Protein AF-A0AAD1RU04-F1 (afdb_monomer)

Mean predicted aligned error: 19.56 Å

Solvent-accessible surface area (backbone atoms only — not comparable to full-atom values): 12759 Å² total; per-residue (Å²): 137,83,84,84,80,83,82,91,80,88,77,84,82,71,86,78,74,76,82,79,71,70,78,80,79,76,82,74,79,75,84,78,78,76,90,78,8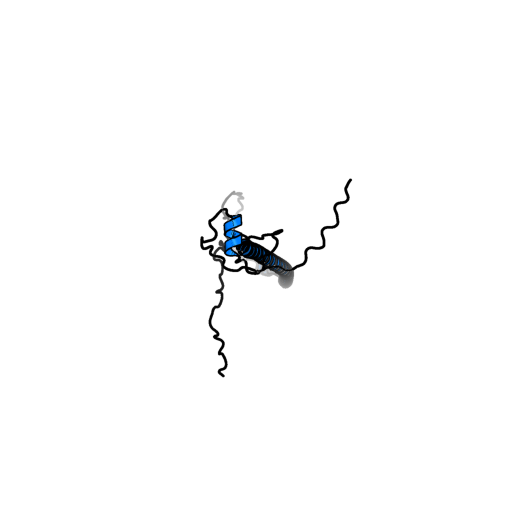8,86,84,88,79,90,74,94,67,86,82,75,85,67,90,64,76,76,60,62,66,60,57,62,70,68,49,82,49,75,64,55,54,52,52,50,51,51,50,53,50,50,52,52,51,51,54,53,48,53,49,51,52,51,51,52,52,49,50,52,52,50,53,54,50,52,52,53,50,52,54,50,52,48,52,52,52,51,52,53,52,52,51,51,51,53,52,52,50,52,51,49,52,52,51,53,48,60,68,47,72,78,62,84,85,86,78,94,71,86,83,60,91,86,67,56,69,53,41,54,52,20,57,76,71,75,43,63,62,84,55,88,67,95,70,92,76,88,84,83,82,80,74,75,70,76,77,79,71,77,79,78,84,127

Foldseek 3Di:
DDDDDDDPDDDDPPDPPPPPPDPPPPPPPPPPDDDDDDDDDDDDDDPPPDPDDPPVVVVVVPDDDPVNVVVVVVVVVVVVVVVVVVVVVVVVVVVVVVVVVVVVVVVVVVVVVVVVVVVVVVVVVVVVVVVVCVVCVPDDDDPDDDDDPPDDPQQVVCVVVVHDSPDDDDDPDDDDDPPPDDPPDPPDDD

Organism: Pelobates cultripes (NCBI:txid61616)

Structure (mmCIF, N/CA/C/O backbone):
data_AF-A0AAD1RU04-F1
#
_entry.id   AF-A0AAD1RU04-F1
#
loop_
_atom_site.group_PDB
_atom_site.id
_atom_site.type_symbol
_atom_site.label_atom_id
_atom_site.label_alt_id
_atom_site.label_comp_id
_atom_site.label_asym_id
_atom_site.label_entity_id
_atom_site.label_seq_id
_atom_site.pdbx_PDB_ins_code
_atom_site.Cartn_x
_atom_site.Cartn_y
_atom_site.Cartn_z
_atom_site.occupancy
_atom_site.B_iso_or_equiv
_atom_site.auth_seq_id
_atom_site.auth_comp_id
_atom_site.auth_asym_id
_atom_site.auth_atom_id
_atom_site.pdbx_PDB_model_num
ATOM 1 N N . MET A 1 1 ? 12.859 -27.456 35.656 1.00 51.47 1 MET A N 1
ATOM 2 C CA . MET A 1 1 ? 12.211 -26.385 34.869 1.00 51.47 1 MET A CA 1
ATOM 3 C C . MET A 1 1 ? 12.720 -26.505 33.444 1.00 51.47 1 MET A C 1
ATOM 5 O O . MET A 1 1 ? 13.928 -26.508 33.254 1.00 51.47 1 MET A O 1
ATOM 9 N N . LYS A 1 2 ? 11.825 -26.785 32.493 1.00 46.81 2 LYS A N 1
ATOM 10 C CA . LYS A 1 2 ? 12.157 -27.107 31.095 1.00 46.81 2 LYS A CA 1
ATOM 11 C C . LYS A 1 2 ? 12.303 -25.814 30.274 1.00 46.81 2 LYS A C 1
ATOM 13 O O . LYS A 1 2 ? 11.512 -24.905 30.516 1.00 46.81 2 LYS A O 1
ATOM 18 N N . PRO A 1 3 ? 13.235 -25.724 29.310 1.00 58.16 3 PRO A N 1
ATOM 19 C CA . PRO A 1 3 ? 13.218 -24.657 28.318 1.00 58.16 3 PRO A CA 1
ATOM 20 C C . PRO A 1 3 ? 12.145 -24.945 27.256 1.00 58.16 3 PRO A C 1
ATOM 22 O O . PRO A 1 3 ? 12.038 -26.068 26.757 1.00 58.16 3 PRO A O 1
ATOM 25 N N . ASN A 1 4 ? 11.339 -23.930 26.943 1.00 60.00 4 ASN A N 1
ATOM 26 C CA . ASN A 1 4 ? 10.384 -23.952 25.840 1.00 60.00 4 ASN A CA 1
ATOM 27 C C . ASN A 1 4 ? 11.145 -23.934 24.511 1.00 60.00 4 ASN A C 1
ATOM 29 O O . ASN A 1 4 ? 11.903 -23.006 24.237 1.00 60.00 4 ASN A O 1
ATOM 33 N N . TYR A 1 5 ? 10.921 -24.964 23.700 1.00 53.78 5 TYR A N 1
ATOM 34 C CA . TYR A 1 5 ? 11.262 -24.974 22.284 1.00 53.78 5 TYR A CA 1
ATOM 35 C C . TYR A 1 5 ? 10.262 -24.084 21.536 1.00 53.78 5 TYR A C 1
ATOM 37 O O . TYR A 1 5 ? 9.054 -24.253 21.692 1.00 53.78 5 TYR A O 1
ATOM 45 N N . LEU A 1 6 ? 10.771 -23.131 20.754 1.00 57.56 6 LEU A N 1
ATOM 46 C CA . LEU A 1 6 ? 9.998 -22.407 19.748 1.00 57.56 6 LEU A CA 1
ATOM 47 C C . LEU A 1 6 ? 9.913 -23.2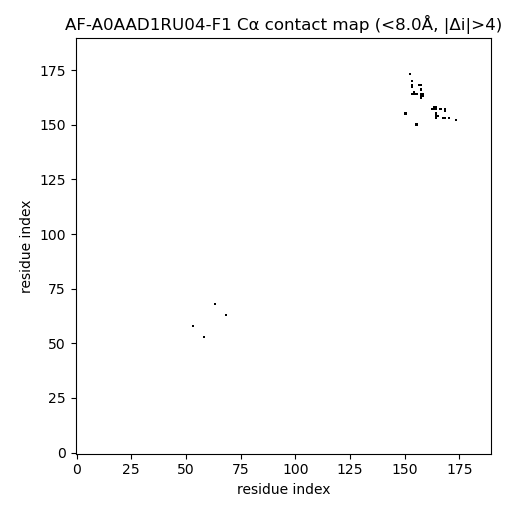78 18.489 1.00 57.56 6 LEU A C 1
ATOM 49 O O . LEU A 1 6 ? 10.930 -23.757 17.991 1.00 57.56 6 LEU A O 1
ATOM 53 N N . ASP A 1 7 ? 8.686 -23.488 18.032 1.00 54.56 7 ASP A N 1
ATOM 54 C CA . ASP A 1 7 ? 8.297 -24.197 16.814 1.00 5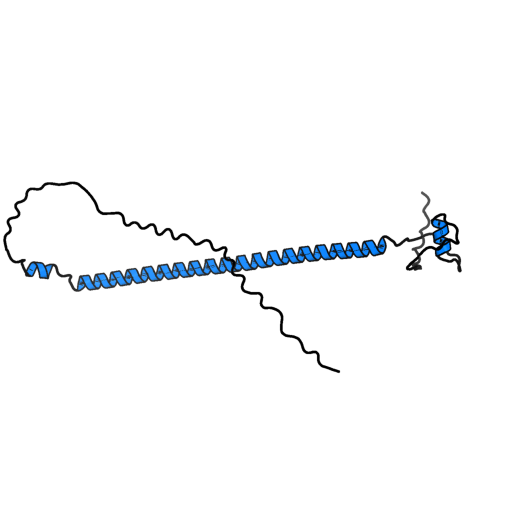4.56 7 ASP A CA 1
ATOM 55 C C . ASP A 1 7 ? 8.526 -23.284 15.588 1.00 54.56 7 ASP A C 1
ATOM 57 O O . ASP A 1 7 ? 7.954 -22.191 15.555 1.00 54.56 7 ASP A O 1
ATOM 61 N N . PRO A 1 8 ? 9.372 -23.647 14.601 1.00 59.69 8 PRO A N 1
ATOM 62 C CA . PRO A 1 8 ? 9.593 -22.855 13.402 1.00 59.69 8 PRO A CA 1
ATOM 63 C C . PRO A 1 8 ? 8.883 -23.512 12.217 1.00 59.69 8 PRO A C 1
ATOM 65 O O . PRO A 1 8 ? 9.515 -24.021 11.295 1.00 59.69 8 PRO A O 1
ATOM 68 N N . THR A 1 9 ? 7.558 -23.507 12.230 1.00 55.19 9 THR A N 1
ATOM 69 C CA . THR A 1 9 ? 6.783 -23.860 11.043 1.00 55.19 9 THR A CA 1
ATOM 70 C C . THR A 1 9 ? 5.474 -23.102 11.075 1.00 55.19 9 THR A C 1
ATOM 72 O O . THR A 1 9 ? 4.729 -23.273 12.027 1.00 55.19 9 THR A O 1
ATOM 75 N N . ILE A 1 10 ? 5.252 -22.267 10.050 1.00 50.56 10 ILE A N 1
ATOM 76 C CA . ILE A 1 10 ? 4.024 -21.576 9.594 1.00 50.56 10 ILE A CA 1
ATOM 77 C C . ILE A 1 10 ? 4.459 -20.153 9.194 1.00 50.56 10 ILE A C 1
ATOM 79 O O . ILE A 1 10 ? 4.886 -19.394 10.051 1.00 50.56 10 ILE A O 1
ATOM 83 N N . LEU A 1 11 ? 4.398 -19.657 7.963 1.00 48.06 11 LEU A N 1
ATOM 84 C CA . LEU A 1 11 ? 4.014 -20.129 6.634 1.00 48.06 11 LEU A CA 1
ATOM 85 C C . LEU A 1 11 ? 4.611 -19.058 5.690 1.00 48.06 11 LEU A C 1
ATOM 87 O O . LEU A 1 11 ? 4.380 -17.870 5.923 1.00 48.06 11 LEU A O 1
ATOM 91 N N . ASP A 1 12 ? 5.362 -19.447 4.657 1.00 52.94 12 ASP A N 1
ATOM 92 C CA . ASP A 1 12 ? 5.699 -18.549 3.540 1.00 52.94 12 ASP A CA 1
ATOM 93 C C . ASP A 1 12 ? 4.401 -18.006 2.919 1.00 52.94 12 ASP A C 1
ATOM 95 O O . ASP A 1 12 ? 3.569 -18.811 2.475 1.00 52.94 12 ASP A O 1
ATOM 99 N N . PRO A 1 13 ? 4.206 -16.681 2.794 1.00 59.62 13 PRO A N 1
ATOM 100 C CA . PRO A 1 13 ? 3.245 -16.161 1.846 1.00 59.62 13 PRO A CA 1
ATOM 101 C C . PRO A 1 13 ? 3.866 -16.329 0.462 1.00 59.62 13 PRO A C 1
ATOM 103 O O . PRO A 1 13 ? 4.712 -15.553 0.021 1.00 59.62 13 PRO A O 1
ATOM 106 N N . GLN A 1 14 ? 3.438 -17.403 -0.192 1.00 47.59 14 GLN A N 1
ATOM 107 C CA . GLN A 1 14 ? 3.509 -17.602 -1.628 1.00 47.59 14 GLN A CA 1
ATOM 108 C C . GLN A 1 14 ? 3.376 -16.267 -2.372 1.00 47.59 14 GLN A C 1
ATOM 110 O O . GLN A 1 14 ? 2.398 -15.538 -2.202 1.00 47.59 14 GLN A O 1
ATOM 115 N N . LEU A 1 15 ? 4.372 -16.006 -3.218 1.00 49.94 15 LEU A N 1
ATOM 116 C CA . LEU A 1 15 ? 4.315 -15.143 -4.390 1.00 49.94 15 LEU A CA 1
ATOM 117 C C . LEU A 1 15 ? 2.977 -15.329 -5.119 1.00 49.94 15 LEU A C 1
ATOM 119 O O . LEU A 1 15 ? 2.835 -16.203 -5.973 1.00 49.94 15 LEU A O 1
ATOM 123 N N . TYR A 1 16 ? 1.991 -14.499 -4.790 1.00 54.44 16 TYR A N 1
ATOM 124 C CA . TYR A 1 16 ? 0.808 -14.336 -5.617 1.00 54.44 16 TYR A CA 1
ATOM 125 C C . TYR A 1 16 ? 1.186 -13.391 -6.757 1.00 54.44 16 TYR A C 1
ATOM 127 O O . TYR A 1 16 ? 1.112 -12.170 -6.635 1.00 54.44 16 TYR A O 1
ATOM 135 N N . VAL A 1 17 ? 1.680 -13.974 -7.848 1.00 53.78 17 VAL A N 1
ATOM 136 C CA . VAL A 1 17 ? 1.793 -13.284 -9.132 1.00 53.78 17 VAL A CA 1
ATOM 137 C C . VAL A 1 17 ? 0.387 -13.250 -9.716 1.00 53.78 17 VAL A C 1
ATOM 139 O O . VAL A 1 17 ? -0.167 -14.288 -10.071 1.00 53.78 17 VAL A O 1
ATOM 142 N N . ASP A 1 18 ? -0.205 -12.062 -9.751 1.00 54.28 18 ASP A N 1
ATOM 143 C CA . ASP A 1 18 ? -1.497 -11.820 -10.383 1.00 54.28 18 ASP A CA 1
ATOM 144 C C . ASP A 1 18 ? -1.431 -12.196 -11.882 1.00 54.28 18 ASP A C 1
ATOM 146 O O . ASP A 1 18 ? -0.597 -11.647 -12.609 1.00 54.28 18 ASP A O 1
ATOM 150 N N . PRO A 1 19 ? -2.268 -13.128 -12.382 1.00 54.03 19 PRO A N 1
ATOM 151 C CA . PRO A 1 19 ? -2.294 -13.496 -13.794 1.00 54.03 19 PRO A CA 1
ATOM 152 C C . PRO A 1 19 ? -3.088 -12.502 -14.663 1.00 54.03 19 PRO A C 1
ATOM 154 O O . PRO A 1 19 ? -3.372 -12.801 -15.820 1.00 54.03 19 PRO A O 1
ATOM 157 N N . SER A 1 20 ? -3.439 -11.314 -14.156 1.00 48.41 20 SER A N 1
ATOM 158 C CA . SER A 1 20 ? -4.178 -10.289 -14.909 1.00 48.41 20 SER A CA 1
ATOM 159 C C . SER A 1 20 ? -3.339 -9.479 -15.915 1.00 48.41 20 SER A C 1
ATOM 161 O O . SER A 1 20 ? -3.838 -8.514 -16.501 1.00 48.41 20 SER A O 1
ATOM 163 N N . HIS A 1 21 ? -2.098 -9.890 -16.206 1.00 45.12 21 HIS A N 1
ATOM 164 C CA . HIS A 1 21 ? -1.361 -9.379 -17.363 1.00 45.12 21 HIS A CA 1
ATOM 165 C C . HIS A 1 21 ? -2.048 -9.816 -18.664 1.00 45.12 21 HIS A C 1
ATOM 167 O O . HIS A 1 21 ? -1.761 -10.865 -19.240 1.00 45.12 21 HIS A O 1
ATOM 173 N N . SER A 1 22 ? -2.949 -8.955 -19.140 1.00 52.69 22 SER A N 1
ATOM 174 C CA . SER A 1 22 ? -3.331 -8.866 -20.545 1.00 52.69 22 SER A CA 1
ATOM 175 C C . SER A 1 22 ? -2.059 -8.912 -21.396 1.00 52.69 22 SER A C 1
ATOM 177 O O . SER A 1 22 ? -1.125 -8.152 -21.106 1.00 52.69 22 SER A O 1
ATOM 179 N N . PRO A 1 23 ? -1.986 -9.756 -22.439 1.00 51.69 23 PRO A N 1
ATOM 180 C CA . PRO A 1 23 ? -0.903 -9.644 -23.394 1.00 51.69 23 PRO A CA 1
ATOM 181 C C . PRO A 1 23 ? -0.983 -8.236 -23.984 1.00 51.69 23 PRO A C 1
ATOM 183 O O . PRO A 1 23 ? -2.030 -7.807 -24.467 1.00 51.69 23 PRO A O 1
ATOM 186 N N . VAL A 1 24 ? 0.109 -7.486 -23.869 1.00 50.69 24 VAL A N 1
ATOM 187 C CA . VAL A 1 24 ? 0.316 -6.294 -24.683 1.00 50.69 24 VAL A CA 1
ATOM 188 C C . VAL A 1 24 ? 0.362 -6.811 -26.117 1.00 50.69 24 VAL A C 1
ATOM 190 O O . VAL A 1 24 ? 1.327 -7.476 -26.496 1.00 50.69 24 VAL A O 1
ATOM 193 N N . GLU A 1 25 ? -0.713 -6.589 -26.875 1.00 43.59 25 GLU A N 1
ATOM 194 C CA . GLU A 1 25 ? -0.702 -6.726 -28.328 1.00 43.59 25 GLU A CA 1
ATOM 195 C C . GLU A 1 25 ? 0.413 -5.818 -28.848 1.00 43.59 25 GLU A C 1
ATOM 197 O O . GLU A 1 25 ? 0.317 -4.591 -28.856 1.00 43.59 25 GLU A O 1
ATOM 202 N N . LEU A 1 26 ? 1.533 -6.440 -29.205 1.00 47.41 26 LEU A N 1
ATOM 203 C CA . LEU A 1 26 ? 2.516 -5.826 -30.070 1.00 47.41 26 LEU A CA 1
ATOM 204 C C . LEU A 1 26 ? 1.847 -5.710 -31.439 1.00 47.41 26 LEU A C 1
ATOM 206 O O . LEU A 1 26 ? 1.870 -6.666 -32.214 1.00 47.41 26 LEU A O 1
ATOM 210 N N . ASP A 1 27 ? 1.261 -4.546 -31.719 1.00 41.91 27 ASP A N 1
ATOM 211 C CA . ASP A 1 27 ? 0.959 -4.101 -33.079 1.00 41.91 27 ASP A CA 1
ATOM 212 C C . ASP A 1 27 ? 2.293 -3.957 -33.832 1.00 41.91 27 ASP A C 1
ATOM 214 O O . ASP A 1 27 ? 2.877 -2.881 -33.978 1.00 41.91 27 ASP A O 1
ATOM 218 N N . LEU A 1 28 ? 2.828 -5.095 -34.282 1.00 49.59 28 LEU A N 1
ATOM 219 C CA . LEU A 1 28 ? 3.750 -5.139 -35.403 1.00 49.59 28 LEU A CA 1
ATOM 220 C C . LEU A 1 28 ? 2.914 -4.889 -36.656 1.00 49.59 28 LEU A C 1
ATOM 222 O O . LEU A 1 28 ? 2.554 -5.814 -37.388 1.00 49.59 28 LEU A O 1
ATOM 226 N N . ASP A 1 29 ? 2.645 -3.611 -36.916 1.00 41.44 29 ASP A N 1
ATOM 227 C CA . ASP A 1 29 ? 2.236 -3.147 -38.232 1.00 41.44 29 ASP A CA 1
ATOM 228 C C . ASP A 1 29 ? 3.398 -3.356 -39.208 1.00 41.44 29 ASP A C 1
ATOM 230 O O . ASP A 1 29 ? 4.253 -2.510 -39.484 1.00 41.44 29 ASP A O 1
ATOM 234 N N . ASN A 1 30 ? 3.397 -4.580 -39.716 1.00 48.38 30 ASN A N 1
ATOM 235 C CA . ASN A 1 30 ? 4.091 -5.100 -40.865 1.00 48.38 30 ASN A CA 1
ATOM 236 C C . ASN A 1 30 ? 3.752 -4.256 -42.104 1.00 48.38 30 ASN A C 1
ATOM 238 O O . ASN A 1 30 ? 2.891 -4.607 -42.910 1.00 48.38 30 ASN A O 1
ATOM 242 N N . ARG A 1 31 ? 4.460 -3.141 -42.296 1.00 44.53 31 ARG A N 1
ATOM 243 C CA . ARG A 1 31 ? 4.485 -2.417 -43.574 1.00 44.53 31 ARG A CA 1
ATOM 244 C C . ARG A 1 31 ? 5.448 -3.086 -44.556 1.00 44.53 31 ARG A C 1
ATOM 246 O O . ARG A 1 31 ? 6.436 -2.500 -44.981 1.00 44.53 31 ARG A O 1
ATOM 253 N N . SER A 1 32 ? 5.117 -4.316 -44.946 1.00 49.69 32 SER A N 1
ATOM 254 C CA . SER A 1 32 ? 5.511 -4.885 -46.237 1.00 49.69 32 SER A CA 1
ATOM 255 C C . SER A 1 32 ? 4.328 -4.767 -47.188 1.00 49.69 32 SER A C 1
ATOM 257 O O . SER A 1 32 ? 3.462 -5.634 -47.235 1.00 49.69 32 SER A O 1
ATOM 259 N N . SER A 1 33 ? 4.286 -3.684 -47.960 1.00 44.72 33 SER A N 1
ATOM 260 C CA . SER A 1 33 ? 3.338 -3.516 -49.062 1.00 44.72 33 SER A CA 1
ATOM 261 C C . SER A 1 33 ? 4.090 -3.523 -50.389 1.00 44.72 33 SER A C 1
ATOM 263 O O . SER A 1 33 ? 4.655 -2.521 -50.818 1.00 44.72 33 SER A O 1
ATOM 265 N N . THR A 1 34 ? 4.119 -4.719 -50.979 1.00 45.22 34 THR A N 1
ATOM 266 C CA . THR A 1 34 ? 3.869 -5.005 -52.400 1.00 45.22 34 THR A CA 1
ATOM 267 C C . THR A 1 34 ? 4.204 -3.908 -53.412 1.00 45.22 34 THR A C 1
ATOM 269 O O . THR A 1 34 ? 3.406 -3.021 -53.707 1.00 45.22 34 THR A O 1
ATOM 272 N N . LEU A 1 35 ? 5.345 -4.119 -54.069 1.00 48.84 35 LEU A N 1
ATOM 273 C CA . LEU A 1 35 ? 5.442 -4.179 -55.530 1.00 48.84 35 LEU A CA 1
ATOM 274 C C . LEU A 1 35 ? 4.110 -4.596 -56.191 1.00 48.84 35 LEU A C 1
ATOM 276 O O . LEU A 1 35 ? 3.691 -5.733 -55.992 1.00 48.84 35 LEU A O 1
ATOM 280 N N . LEU A 1 36 ? 3.497 -3.722 -57.002 1.00 44.84 36 LEU A N 1
ATOM 281 C CA . LEU A 1 36 ? 3.071 -4.011 -58.386 1.00 44.84 36 LEU A CA 1
ATOM 282 C C . LEU A 1 36 ? 2.371 -2.805 -59.054 1.00 44.84 36 LEU A C 1
ATOM 284 O O . LEU A 1 36 ? 1.332 -2.354 -58.587 1.00 44.84 36 LEU A O 1
ATOM 288 N N . GLY A 1 37 ? 2.882 -2.420 -60.232 1.00 37.25 37 GLY A N 1
ATOM 289 C CA . GLY A 1 37 ? 2.126 -1.822 -61.346 1.00 37.25 37 GLY A CA 1
ATOM 290 C C . GLY A 1 37 ? 1.824 -0.318 -61.256 1.00 37.25 37 GLY A C 1
ATOM 291 O O . GLY A 1 37 ? 1.458 0.194 -60.216 1.00 37.25 37 GLY A O 1
ATOM 292 N N . SER A 1 38 ? 1.880 0.492 -62.309 1.00 42.16 38 SER A N 1
ATOM 293 C CA . SER A 1 38 ? 2.137 0.300 -63.736 1.00 42.16 38 SER A CA 1
ATOM 294 C C . SER A 1 38 ? 2.269 1.703 -64.338 1.00 42.16 38 SER A C 1
ATOM 296 O O . SER A 1 38 ? 1.480 2.563 -63.970 1.00 42.16 38 SER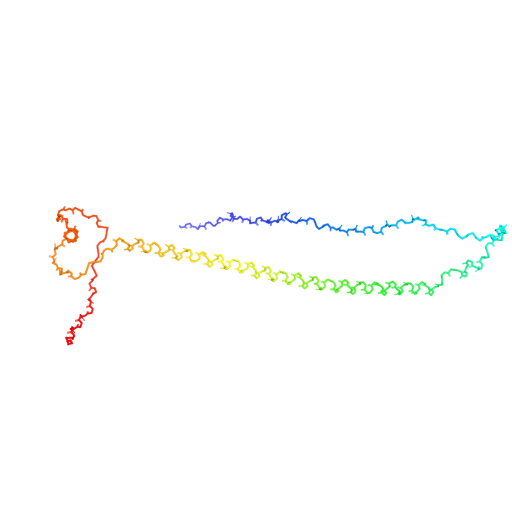 A O 1
ATOM 298 N N . SER A 1 39 ? 3.145 1.912 -65.321 1.00 43.06 39 SER A N 1
ATOM 299 C CA . SER A 1 39 ? 2.755 2.575 -66.580 1.00 43.06 39 SER A CA 1
ATOM 300 C C . SER A 1 39 ? 3.951 2.711 -67.511 1.00 43.06 39 SER A C 1
ATOM 302 O O . SER A 1 39 ? 4.985 3.280 -67.169 1.00 43.06 39 SER A O 1
ATOM 304 N N . ALA A 1 40 ? 3.761 2.161 -68.702 1.00 49.56 40 ALA A N 1
ATOM 305 C CA . ALA A 1 40 ? 4.690 2.148 -69.805 1.00 49.56 40 ALA A CA 1
ATOM 306 C C . ALA A 1 40 ? 5.023 3.560 -70.306 1.00 49.56 40 ALA A C 1
ATOM 308 O O . ALA A 1 40 ? 4.133 4.291 -70.732 1.00 49.56 40 ALA A O 1
ATOM 309 N N . SER A 1 41 ? 6.317 3.857 -70.396 1.00 47.28 41 SER A N 1
ATOM 310 C CA . SER A 1 41 ? 6.842 4.792 -71.388 1.00 47.28 41 SER A CA 1
ATOM 311 C C . SER A 1 41 ? 7.625 3.985 -72.409 1.00 47.28 41 SER A C 1
ATOM 313 O O . SER A 1 41 ? 8.750 3.549 -72.180 1.00 47.28 41 SER A O 1
ATOM 315 N N . ARG A 1 42 ? 6.965 3.740 -73.541 1.00 53.59 42 ARG A N 1
ATOM 316 C CA . ARG A 1 42 ? 7.580 3.245 -74.768 1.00 53.59 42 ARG A CA 1
ATOM 317 C C . ARG A 1 42 ? 8.588 4.292 -75.244 1.00 53.59 42 ARG A C 1
ATOM 319 O O . ARG A 1 42 ? 8.183 5.333 -75.748 1.00 53.59 42 ARG A O 1
ATOM 326 N N . SER A 1 43 ? 9.875 3.997 -75.113 1.00 44.56 43 SER A N 1
ATOM 327 C CA . SER A 1 43 ? 10.916 4.632 -75.915 1.00 44.56 43 SER A CA 1
AT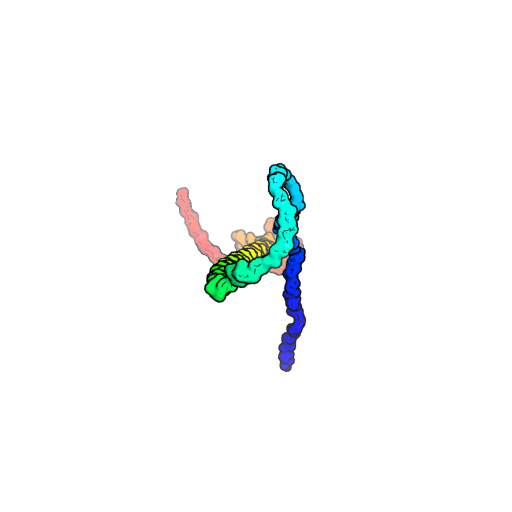OM 328 C C . SER A 1 43 ? 11.573 3.544 -76.749 1.00 44.56 43 SER A C 1
ATOM 330 O O . SER A 1 43 ? 12.227 2.642 -76.232 1.00 44.56 43 SER A O 1
ATOM 332 N N . SER A 1 44 ? 11.281 3.598 -78.043 1.00 51.00 44 SER A N 1
ATOM 333 C CA . SER A 1 44 ? 11.889 2.783 -79.079 1.00 51.00 44 SER A CA 1
ATOM 334 C C . SER A 1 44 ? 13.321 3.280 -79.264 1.00 5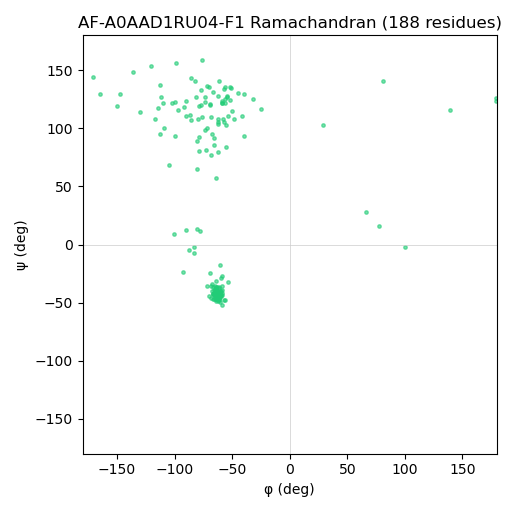1.00 44 SER A C 1
ATOM 336 O O . SER A 1 44 ? 13.536 4.315 -79.888 1.00 51.00 44 SER A O 1
ATOM 338 N N . GLY A 1 45 ? 14.282 2.575 -78.677 1.00 45.56 45 GLY A N 1
ATOM 339 C CA . GLY A 1 45 ? 15.706 2.789 -78.897 1.00 45.56 45 GLY A CA 1
ATOM 340 C C . GLY A 1 45 ? 16.345 1.448 -79.212 1.00 45.56 45 GLY A C 1
ATOM 341 O O . GLY A 1 45 ? 16.321 0.551 -78.373 1.00 45.56 45 GLY A O 1
ATOM 342 N N . ASP A 1 46 ? 16.840 1.315 -80.439 1.00 48.25 46 ASP A N 1
ATOM 343 C CA . ASP A 1 46 ? 17.565 0.162 -80.965 1.00 48.25 46 ASP A CA 1
ATOM 344 C C . ASP A 1 46 ? 18.558 -0.415 -79.948 1.00 48.25 46 ASP A C 1
ATOM 346 O O . ASP A 1 46 ? 19.607 0.170 -79.675 1.00 48.25 46 ASP A O 1
ATOM 350 N N . VAL A 1 47 ? 18.269 -1.612 -79.431 1.00 50.34 47 VAL A N 1
ATOM 351 C CA . VAL A 1 47 ? 19.288 -2.442 -78.782 1.00 50.34 47 VAL A CA 1
ATOM 352 C C . VAL A 1 47 ? 20.080 -3.111 -79.898 1.00 50.34 47 VAL A C 1
ATOM 354 O O . VAL A 1 47 ? 19.852 -4.265 -80.262 1.00 50.34 47 VAL A O 1
ATOM 357 N N . GLN A 1 48 ? 21.026 -2.362 -80.464 1.00 48.50 48 GLN A N 1
ATOM 358 C CA . GLN A 1 48 ? 22.183 -2.973 -81.098 1.00 48.50 48 GLN A CA 1
ATOM 359 C C . GLN A 1 48 ? 22.935 -3.734 -80.009 1.00 48.50 48 GLN A C 1
ATOM 361 O O . GLN A 1 48 ? 23.615 -3.159 -79.164 1.00 48.50 48 GLN A O 1
ATOM 366 N N . SER A 1 49 ? 22.780 -5.055 -80.026 1.00 51.78 49 SER A N 1
ATOM 367 C CA . SER A 1 49 ? 23.628 -5.980 -79.290 1.00 51.78 49 SER A CA 1
ATOM 368 C C . SER A 1 49 ? 25.019 -5.950 -79.933 1.00 51.78 49 SER A C 1
ATOM 370 O O . SER A 1 49 ? 25.380 -6.798 -80.747 1.00 51.78 49 SER A O 1
ATOM 372 N N . THR A 1 50 ? 25.789 -4.902 -79.640 1.00 48.75 50 THR A N 1
ATOM 373 C CA . THR A 1 50 ? 27.222 -4.892 -79.900 1.00 48.75 50 THR A CA 1
ATOM 374 C C . THR A 1 50 ? 27.871 -5.673 -78.771 1.00 48.75 50 THR A C 1
ATOM 376 O O . THR A 1 50 ? 27.934 -5.204 -77.637 1.00 48.75 50 THR A O 1
ATOM 379 N N . ASN A 1 51 ? 28.350 -6.875 -79.088 1.00 52.06 51 ASN A N 1
ATOM 380 C CA . ASN A 1 51 ? 29.251 -7.676 -78.259 1.00 52.06 51 ASN A CA 1
ATOM 381 C C . ASN A 1 51 ? 30.610 -6.965 -78.076 1.00 52.06 51 ASN A C 1
ATOM 383 O O . ASN A 1 51 ? 31.658 -7.494 -78.440 1.00 52.06 51 ASN A O 1
ATOM 387 N N . THR A 1 52 ? 30.613 -5.745 -77.544 1.00 59.31 52 THR A N 1
ATOM 388 C CA . THR A 1 52 ? 31.815 -5.106 -77.022 1.00 59.31 52 THR A CA 1
ATOM 389 C C . THR A 1 52 ? 31.948 -5.574 -75.587 1.00 59.31 52 THR A C 1
ATOM 391 O O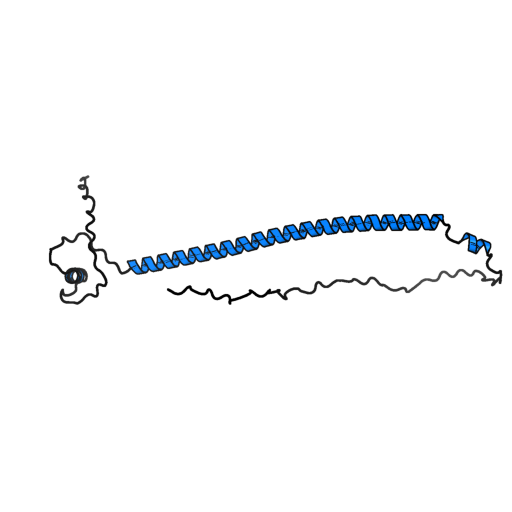 . THR A 1 52 ? 31.144 -5.198 -74.733 1.00 59.31 52 THR A O 1
ATOM 394 N N . LEU A 1 53 ? 32.926 -6.451 -75.349 1.00 62.69 53 LEU A N 1
ATOM 395 C CA . LEU A 1 53 ? 33.384 -6.809 -74.008 1.00 62.69 53 LEU A CA 1
ATOM 396 C C . LEU A 1 53 ? 33.404 -5.541 -73.138 1.00 62.69 53 LEU A C 1
ATOM 398 O O . LEU A 1 53 ? 33.931 -4.527 -73.606 1.00 62.69 53 LEU A O 1
ATOM 402 N N . PRO A 1 54 ? 32.803 -5.565 -71.934 1.00 66.31 54 PRO A N 1
ATOM 403 C CA . PRO A 1 54 ? 32.752 -4.386 -71.086 1.00 66.31 54 PRO A CA 1
ATOM 404 C C . PRO A 1 54 ? 34.175 -3.872 -70.884 1.00 66.31 54 PRO A C 1
ATOM 406 O O . PRO A 1 54 ? 35.072 -4.646 -70.542 1.00 66.31 54 PRO A O 1
ATOM 409 N N . ASP A 1 55 ? 34.377 -2.582 -71.158 1.00 76.19 55 ASP A N 1
ATOM 410 C CA . ASP A 1 55 ? 35.671 -1.936 -70.994 1.00 76.19 55 ASP A CA 1
ATOM 411 C C . ASP A 1 55 ? 36.097 -2.104 -69.537 1.00 76.19 55 ASP A C 1
ATOM 413 O O . ASP A 1 55 ? 35.501 -1.535 -68.620 1.00 76.19 55 ASP A O 1
ATOM 417 N N . TRP A 1 56 ? 37.087 -2.957 -69.311 1.00 78.19 56 TRP A N 1
ATOM 418 C CA . TRP A 1 56 ? 37.508 -3.362 -67.980 1.00 78.19 56 TRP A CA 1
ATOM 419 C C . TRP A 1 56 ? 37.964 -2.154 -67.153 1.00 78.19 56 TRP A C 1
ATOM 421 O O . TRP A 1 56 ? 37.739 -2.132 -65.946 1.00 78.19 56 TRP A O 1
ATOM 431 N N . TYR A 1 57 ? 38.489 -1.101 -67.790 1.00 76.75 57 TYR A N 1
ATOM 432 C CA . TYR A 1 57 ? 38.810 0.160 -67.123 1.00 76.75 57 TYR A CA 1
ATOM 433 C C . TYR A 1 57 ? 37.583 0.841 -66.511 1.00 76.75 57 TYR A C 1
ATOM 435 O O . TYR A 1 57 ? 37.680 1.380 -65.412 1.00 76.75 57 TYR A O 1
ATOM 443 N N . SER A 1 58 ? 36.421 0.780 -67.168 1.00 76.75 58 SER A N 1
ATOM 444 C CA . SER A 1 58 ? 35.169 1.327 -66.627 1.00 76.75 58 SER A CA 1
ATOM 445 C C . SER A 1 58 ? 34.666 0.536 -65.414 1.00 76.75 58 SER A C 1
ATOM 447 O O . SER A 1 58 ? 34.198 1.127 -64.441 1.00 76.75 58 SER A O 1
ATOM 449 N N . LEU A 1 59 ? 34.865 -0.788 -65.416 1.00 77.19 59 LEU A N 1
ATOM 450 C CA . LEU A 1 59 ? 34.590 -1.657 -64.269 1.00 77.19 59 LEU A CA 1
ATOM 451 C C . LEU A 1 59 ? 35.507 -1.319 -63.086 1.00 77.19 59 LEU A C 1
ATOM 453 O O . LEU A 1 59 ? 35.012 -1.136 -61.978 1.00 77.19 59 LEU A O 1
ATOM 457 N N . PHE A 1 60 ? 36.814 -1.148 -63.308 1.00 77.06 60 PHE A N 1
ATOM 458 C CA . PHE A 1 60 ? 37.744 -0.747 -62.242 1.00 77.06 60 PHE A CA 1
ATOM 459 C C . PHE A 1 60 ? 37.511 0.685 -61.746 1.00 77.06 60 PHE A C 1
ATOM 461 O O . PHE A 1 60 ? 37.667 0.942 -60.556 1.00 77.06 60 PHE A O 1
ATOM 468 N N . ALA A 1 61 ? 37.104 1.608 -62.620 1.00 78.12 61 ALA A N 1
ATOM 469 C CA . ALA A 1 61 ? 36.756 2.976 -62.237 1.00 78.12 61 ALA A CA 1
ATOM 470 C C . ALA A 1 61 ? 35.464 3.052 -61.404 1.00 78.12 61 ALA A C 1
ATOM 472 O O . ALA A 1 61 ? 35.295 3.996 -60.636 1.00 78.12 61 ALA A O 1
ATOM 473 N N . SER A 1 62 ? 34.572 2.064 -61.545 1.00 76.62 62 SER A N 1
ATOM 474 C CA . SER A 1 62 ? 33.342 1.937 -60.754 1.00 76.62 62 SER A CA 1
ATOM 475 C C . SER A 1 62 ? 33.539 1.268 -59.390 1.00 76.62 62 SER A C 1
ATOM 477 O O . SER A 1 62 ? 32.601 1.225 -58.594 1.00 76.62 62 SER A O 1
ATOM 479 N N . LEU A 1 63 ? 34.735 0.737 -59.107 1.00 82.06 63 LEU A N 1
ATOM 480 C CA . LEU A 1 63 ? 35.010 0.141 -57.807 1.00 82.06 63 LEU A CA 1
ATOM 481 C C . LEU A 1 63 ? 35.084 1.237 -56.737 1.00 82.06 63 LEU A C 1
ATOM 483 O O . LEU A 1 63 ? 35.742 2.260 -56.959 1.00 82.06 63 LEU A O 1
ATOM 487 N N . PRO A 1 64 ? 34.453 1.020 -55.570 1.00 82.69 64 PRO A N 1
ATOM 488 C CA . PRO A 1 64 ? 34.555 1.946 -54.458 1.00 82.69 64 PRO A CA 1
ATOM 489 C C . PRO A 1 64 ? 36.020 2.138 -54.081 1.00 82.69 64 PRO A C 1
ATOM 491 O O . PRO A 1 64 ? 36.808 1.188 -53.992 1.00 82.69 64 PRO A O 1
ATOM 494 N N . LYS A 1 65 ? 36.390 3.398 -53.888 1.00 88.81 65 LYS A N 1
ATOM 495 C CA . LYS A 1 65 ? 37.737 3.773 -53.487 1.00 88.81 65 LYS A CA 1
ATOM 496 C C . LYS A 1 65 ? 37.906 3.478 -52.004 1.00 88.81 65 LYS A C 1
ATOM 498 O O . LYS A 1 65 ? 36.947 3.428 -51.241 1.00 88.81 65 LYS A O 1
ATOM 503 N N . LEU A 1 66 ? 39.157 3.346 -51.569 1.00 87.31 66 LEU A N 1
ATOM 504 C CA . LEU A 1 66 ? 39.489 3.188 -50.149 1.00 87.31 66 LEU A CA 1
ATOM 505 C C . LEU A 1 66 ? 38.880 4.307 -49.277 1.00 87.31 66 LEU A C 1
ATOM 507 O O . LEU A 1 66 ? 38.508 4.071 -48.133 1.00 87.31 66 LEU A O 1
ATOM 511 N N . GLU A 1 67 ? 38.750 5.510 -49.835 1.00 89.12 67 GLU A N 1
ATOM 512 C CA . GLU A 1 67 ? 38.104 6.656 -49.193 1.00 89.12 67 GLU A CA 1
ATOM 513 C C . GLU A 1 67 ? 36.610 6.420 -48.920 1.00 89.12 67 GLU A C 1
ATOM 515 O O . GLU A 1 67 ? 36.143 6.734 -47.829 1.00 89.12 67 GLU A O 1
ATOM 520 N N . ASP A 1 68 ? 35.890 5.770 -49.839 1.00 88.50 68 ASP A N 1
ATOM 521 C CA . ASP A 1 68 ? 34.471 5.434 -49.664 1.00 88.50 68 ASP A CA 1
ATOM 522 C C . ASP A 1 68 ? 34.275 4.446 -48.502 1.00 88.50 68 ASP A C 1
ATOM 524 O O . ASP A 1 68 ? 33.328 4.569 -47.726 1.00 88.50 68 ASP A O 1
ATOM 528 N N . PHE A 1 69 ? 35.210 3.505 -48.321 1.00 91.31 69 PHE A N 1
ATOM 529 C CA . PHE A 1 69 ? 35.197 2.591 -47.174 1.00 91.31 69 PHE A CA 1
ATOM 530 C C . PHE A 1 69 ? 35.466 3.307 -45.850 1.00 91.31 69 PHE A C 1
ATOM 532 O O . PHE A 1 69 ? 34.820 2.993 -44.853 1.00 91.31 69 PHE A O 1
ATOM 539 N N . ASN A 1 70 ? 36.391 4.270 -45.824 1.00 92.50 70 ASN A N 1
ATOM 540 C CA . ASN A 1 70 ? 36.650 5.058 -44.617 1.00 92.50 70 ASN A CA 1
ATOM 541 C C . ASN A 1 70 ? 35.437 5.919 -44.247 1.00 92.50 70 ASN A C 1
ATOM 543 O O . ASN A 1 70 ? 35.047 5.938 -43.082 1.00 92.50 70 ASN A O 1
ATOM 547 N N . ASN A 1 71 ? 34.792 6.537 -45.239 1.00 93.75 71 ASN A N 1
ATOM 548 C CA . ASN A 1 71 ? 33.564 7.304 -45.038 1.00 93.75 71 ASN A CA 1
ATOM 549 C C . ASN A 1 71 ? 32.435 6.424 -44.486 1.00 93.75 71 ASN A C 1
ATOM 551 O O . ASN A 1 71 ? 31.787 6.806 -43.518 1.00 93.75 71 ASN A O 1
ATOM 555 N N . LEU A 1 72 ? 32.254 5.215 -45.031 1.00 94.25 72 LEU A N 1
ATOM 556 C CA . LEU A 1 72 ? 31.264 4.259 -44.529 1.00 94.25 72 LEU A CA 1
ATOM 557 C C . LEU A 1 72 ? 31.570 3.817 -43.093 1.00 94.25 72 LEU A C 1
ATOM 559 O O . LEU A 1 72 ? 30.668 3.707 -42.268 1.00 94.25 72 LEU A O 1
ATOM 563 N N . ILE A 1 73 ? 32.841 3.568 -42.768 1.00 95.31 73 ILE A N 1
ATOM 564 C CA . ILE A 1 73 ? 33.251 3.209 -41.406 1.00 95.31 73 ILE A CA 1
ATOM 565 C C . ILE A 1 73 ? 32.937 4.348 -40.432 1.00 95.31 73 ILE A C 1
ATOM 567 O O . ILE A 1 73 ? 32.461 4.088 -39.326 1.00 95.31 73 ILE A O 1
ATOM 571 N N . ASP A 1 74 ? 33.210 5.591 -40.815 1.00 96.19 74 ASP A N 1
ATOM 572 C CA . ASP A 1 74 ? 32.964 6.743 -39.954 1.00 96.19 74 ASP A CA 1
ATOM 573 C C . ASP A 1 74 ? 31.468 7.050 -3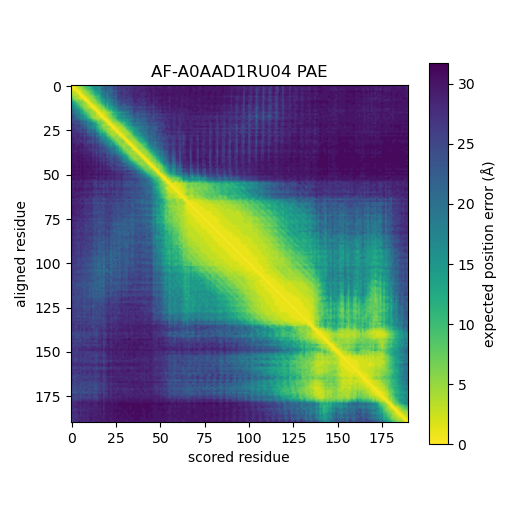9.816 1.00 96.19 74 ASP A C 1
ATOM 575 O O . ASP A 1 74 ? 31.021 7.338 -38.705 1.00 96.19 74 ASP A O 1
ATOM 579 N N . GLU A 1 75 ? 30.676 6.859 -40.873 1.00 96.19 75 GLU A N 1
ATOM 580 C CA . GLU A 1 75 ? 29.212 6.914 -40.813 1.00 96.19 75 GLU A CA 1
ATOM 581 C C . GLU A 1 75 ? 28.662 5.852 -39.852 1.00 96.19 75 GLU A C 1
ATOM 583 O O . GLU A 1 75 ? 27.930 6.183 -38.921 1.00 96.19 75 GLU A O 1
ATOM 588 N N . VAL A 1 76 ? 29.100 4.593 -39.978 1.00 96.44 76 VAL A N 1
ATOM 589 C CA . VAL A 1 76 ? 28.690 3.508 -39.069 1.00 96.44 76 VAL A CA 1
ATOM 590 C C . VAL A 1 76 ? 29.077 3.821 -37.625 1.00 96.44 76 VAL A C 1
ATOM 592 O O . VAL A 1 76 ? 28.272 3.620 -36.715 1.00 96.44 76 VAL A O 1
ATOM 595 N N . LYS A 1 77 ? 30.289 4.333 -37.379 1.00 97.06 77 LYS A N 1
ATOM 596 C CA . LYS A 1 77 ? 30.701 4.747 -36.028 1.00 97.06 77 LYS A CA 1
ATOM 597 C C . LYS A 1 77 ? 29.803 5.853 -35.489 1.00 97.06 77 LYS A C 1
ATOM 599 O O . LYS A 1 77 ? 29.429 5.791 -34.320 1.00 97.06 77 LYS A O 1
ATOM 604 N N . GLN A 1 78 ? 29.484 6.850 -36.308 1.00 96.94 78 GLN A N 1
ATOM 605 C CA . GLN A 1 78 ? 28.642 7.965 -35.902 1.00 96.94 78 GLN A CA 1
ATOM 606 C C . GLN A 1 78 ? 27.231 7.481 -35.566 1.00 96.94 78 GLN A C 1
ATOM 608 O O . GLN A 1 78 ? 26.735 7.790 -34.485 1.00 96.94 78 GLN A O 1
ATOM 613 N N . THR A 1 79 ? 26.628 6.650 -36.418 1.00 97.25 79 THR A N 1
ATOM 614 C CA . THR A 1 79 ? 25.326 6.034 -36.144 1.00 97.25 79 THR A CA 1
ATOM 615 C C . THR A 1 79 ? 25.361 5.234 -34.845 1.00 97.25 79 THR A C 1
ATOM 617 O O . THR A 1 79 ? 24.516 5.443 -33.983 1.00 97.25 79 THR A O 1
ATOM 620 N N . LEU A 1 80 ? 26.376 4.388 -34.633 1.00 96.62 80 LEU A N 1
ATOM 621 C CA . LEU A 1 80 ? 26.505 3.623 -33.388 1.00 96.62 80 LEU A CA 1
ATOM 622 C C . LEU A 1 80 ? 26.647 4.520 -32.153 1.00 96.62 80 LEU A C 1
ATOM 624 O O . LEU A 1 80 ? 26.123 4.187 -31.093 1.00 96.62 80 LEU A O 1
ATOM 628 N N . GLN A 1 81 ? 27.350 5.649 -32.259 1.00 97.75 81 GLN A N 1
ATOM 629 C CA . GLN A 1 81 ? 27.474 6.600 -31.154 1.00 97.75 81 GLN A CA 1
ATOM 630 C C . GLN A 1 81 ? 26.140 7.268 -30.823 1.00 97.75 81 GLN A C 1
ATOM 632 O O . GLN A 1 81 ? 25.808 7.381 -29.641 1.00 97.75 81 GLN A O 1
ATOM 637 N N . THR A 1 82 ? 25.379 7.674 -31.839 1.00 97.31 82 THR A N 1
ATOM 638 C CA . THR A 1 82 ? 24.047 8.261 -31.660 1.00 97.31 82 THR A CA 1
ATOM 639 C C . THR A 1 82 ? 23.082 7.249 -31.050 1.00 97.31 82 THR A C 1
ATOM 641 O O . THR A 1 82 ? 22.491 7.528 -30.014 1.00 97.31 82 THR A O 1
ATOM 644 N N . GLU A 1 83 ? 23.022 6.032 -31.589 1.00 96.69 83 GLU A N 1
ATOM 645 C CA . GLU A 1 83 ? 22.168 4.961 -31.060 1.00 96.69 83 GLU A CA 1
ATOM 646 C C . GLU A 1 83 ? 22.527 4.606 -29.607 1.00 96.69 83 GLU A C 1
ATOM 648 O O . GLU A 1 83 ? 21.658 4.442 -28.751 1.00 96.69 83 GLU A O 1
ATOM 653 N N . LEU A 1 84 ? 23.822 4.544 -29.268 1.00 97.38 84 LEU A N 1
ATOM 654 C CA . LEU A 1 84 ? 24.255 4.326 -27.883 1.00 97.38 84 LEU A CA 1
ATOM 655 C C . LEU A 1 84 ? 23.860 5.476 -26.954 1.00 97.38 84 LEU A C 1
ATOM 657 O O . LEU A 1 84 ? 23.566 5.241 -25.777 1.00 97.38 84 LEU A O 1
ATOM 661 N N . PHE A 1 85 ? 23.892 6.712 -27.445 1.00 97.69 85 PHE A N 1
ATOM 662 C CA . PHE A 1 85 ? 23.446 7.870 -26.683 1.00 97.69 85 PHE A CA 1
ATOM 663 C C . PHE A 1 85 ? 21.936 7.803 -26.420 1.00 97.69 85 PHE A C 1
ATOM 665 O O . PHE A 1 85 ? 21.518 7.912 -25.263 1.00 97.69 85 PHE A O 1
ATOM 672 N N . ASP A 1 86 ? 21.143 7.511 -27.446 1.00 97.50 86 ASP A N 1
ATOM 673 C CA . ASP A 1 86 ? 19.685 7.407 -27.356 1.00 97.50 86 ASP A CA 1
ATOM 674 C C . ASP A 1 86 ? 19.254 6.252 -26.441 1.00 97.50 86 ASP A C 1
ATOM 676 O O . ASP A 1 86 ? 18.350 6.400 -25.608 1.00 97.50 86 ASP A O 1
ATOM 680 N N . LEU A 1 87 ? 19.964 5.120 -26.493 1.00 97.12 87 LEU A N 1
ATOM 681 C CA . LEU A 1 87 ? 19.764 4.005 -25.566 1.00 97.12 87 LEU A CA 1
ATOM 682 C C . LEU A 1 87 ? 20.072 4.399 -24.120 1.00 97.12 87 LEU A C 1
ATOM 684 O O . LEU A 1 87 ? 19.307 4.066 -23.213 1.00 97.12 87 LEU A O 1
ATOM 688 N N . ARG A 1 88 ? 21.165 5.131 -23.872 1.00 97.75 88 ARG A N 1
ATOM 689 C CA . ARG A 1 88 ? 21.498 5.619 -22.521 1.00 97.75 88 ARG A CA 1
ATOM 690 C C . ARG A 1 88 ? 20.446 6.585 -21.995 1.00 97.75 88 ARG A C 1
ATOM 692 O O . ARG A 1 88 ? 20.089 6.512 -20.815 1.00 97.75 88 ARG A O 1
ATOM 699 N N . GLN A 1 89 ? 19.940 7.468 -22.848 1.00 97.94 89 GLN A N 1
ATOM 700 C CA . GLN A 1 89 ? 18.875 8.392 -22.487 1.00 97.94 89 GLN A CA 1
ATOM 701 C C . GLN A 1 89 ? 17.583 7.637 -22.157 1.00 97.94 89 GLN A C 1
ATOM 703 O O . GLN A 1 89 ? 16.988 7.867 -21.102 1.00 97.94 89 GLN A O 1
ATOM 708 N N . SER A 1 90 ? 17.201 6.681 -23.004 1.00 97.25 90 SER A N 1
ATOM 709 C CA . SER A 1 90 ? 16.022 5.834 -22.810 1.00 97.25 90 SER A CA 1
ATOM 710 C C . SER A 1 90 ? 16.119 5.014 -21.525 1.00 97.25 90 SER A C 1
ATOM 712 O O . SER A 1 90 ? 15.170 4.971 -20.747 1.00 97.25 90 SER A O 1
ATOM 714 N N . LEU A 1 91 ? 17.288 4.435 -21.238 1.00 97.88 91 LEU A N 1
ATOM 715 C CA . LEU A 1 91 ? 17.533 3.677 -20.012 1.00 97.88 91 LEU A CA 1
ATOM 716 C C . LEU A 1 91 ? 17.481 4.567 -18.766 1.00 97.88 91 LEU A C 1
ATOM 718 O O . LEU A 1 91 ? 16.927 4.168 -17.743 1.00 97.88 91 LEU A O 1
ATOM 722 N N . THR A 1 92 ? 18.006 5.790 -18.848 1.00 97.62 92 THR A N 1
ATOM 723 C CA . THR A 1 92 ? 17.927 6.757 -17.744 1.00 97.62 92 THR A CA 1
ATOM 724 C C . THR A 1 92 ? 16.482 7.187 -17.494 1.00 97.62 92 THR A C 1
ATOM 726 O O . THR A 1 92 ? 16.047 7.224 -16.346 1.00 97.62 92 THR A O 1
ATOM 729 N N . SER A 1 93 ? 15.714 7.446 -18.555 1.00 97.81 93 SER A N 1
ATOM 730 C CA . SER A 1 93 ? 14.285 7.763 -18.466 1.00 97.81 93 SER A CA 1
ATOM 731 C C . SER A 1 93 ? 13.464 6.593 -17.915 1.00 97.81 93 SER A C 1
ATOM 733 O O . SER A 1 93 ? 12.582 6.781 -17.079 1.00 97.81 93 SER A O 1
ATOM 735 N N . LEU A 1 94 ? 13.769 5.363 -18.330 1.00 97.12 94 LEU A N 1
ATOM 736 C CA . LEU A 1 94 ? 13.110 4.175 -17.802 1.00 97.12 94 LEU A CA 1
ATOM 737 C C . LEU A 1 94 ? 13.422 3.992 -16.315 1.00 97.12 94 LEU A C 1
ATOM 739 O O . LEU A 1 94 ? 12.511 3.758 -15.526 1.00 97.12 94 LEU A O 1
ATOM 743 N N . LYS A 1 95 ? 14.688 4.169 -15.920 1.00 98.00 95 LYS A N 1
ATOM 744 C CA . LYS A 1 95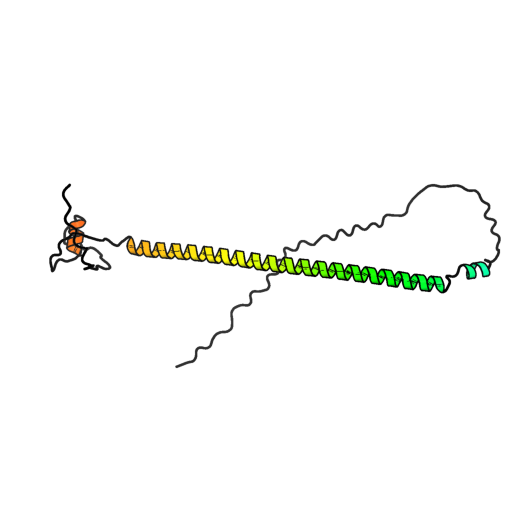 ? 15.108 4.110 -14.518 1.00 98.00 95 LYS A CA 1
ATOM 745 C C . LYS A 1 95 ? 14.325 5.100 -13.657 1.00 98.00 95 LYS A C 1
ATOM 747 O O . LYS A 1 95 ? 13.827 4.706 -12.608 1.00 98.00 95 LYS A O 1
ATOM 752 N N . THR A 1 96 ? 14.192 6.357 -14.084 1.00 97.25 96 THR A N 1
ATOM 753 C CA . THR A 1 96 ? 13.444 7.355 -13.303 1.00 97.25 96 THR A CA 1
ATOM 754 C C . THR A 1 96 ? 11.964 7.003 -13.214 1.00 97.25 96 THR A C 1
ATOM 756 O O . THR A 1 96 ? 11.401 7.068 -12.127 1.00 97.25 96 THR A O 1
ATOM 759 N N . ARG A 1 97 ? 11.343 6.550 -14.312 1.00 96.69 97 ARG A N 1
ATOM 760 C CA . ARG A 1 97 ? 9.939 6.104 -14.314 1.00 96.69 97 ARG A CA 1
ATOM 761 C C . ARG A 1 97 ? 9.695 4.938 -13.360 1.00 96.69 97 ARG A C 1
ATOM 763 O O . ARG A 1 97 ? 8.716 4.970 -12.620 1.00 96.69 97 ARG A O 1
ATOM 770 N N . VAL A 1 98 ? 10.581 3.941 -13.356 1.00 97.56 98 VAL A N 1
ATOM 771 C CA . VAL A 1 98 ? 10.499 2.798 -12.433 1.00 97.56 98 VAL A CA 1
ATOM 772 C C . VAL A 1 98 ? 10.628 3.275 -10.989 1.00 97.56 98 VAL A C 1
ATOM 774 O O . VAL A 1 98 ? 9.755 2.978 -10.184 1.00 97.56 98 VAL A O 1
ATOM 777 N N . GLN A 1 99 ? 11.631 4.100 -10.680 1.00 97.00 99 GLN A N 1
ATOM 778 C CA . GLN A 1 99 ? 11.816 4.636 -9.327 1.00 97.00 99 GLN A CA 1
ATOM 779 C C . GLN A 1 99 ? 10.602 5.441 -8.845 1.00 97.00 99 GLN A C 1
ATOM 781 O O . GLN A 1 99 ? 10.160 5.275 -7.713 1.00 97.00 99 GLN A O 1
ATOM 786 N N . THR A 1 100 ? 10.027 6.297 -9.695 1.00 95.88 100 THR A N 1
ATOM 787 C CA . THR A 1 100 ? 8.810 7.046 -9.349 1.00 95.88 100 THR A CA 1
ATOM 788 C C . THR A 1 100 ? 7.626 6.112 -9.105 1.00 95.88 100 THR A C 1
ATOM 790 O O . THR A 1 100 ? 6.887 6.314 -8.144 1.00 95.88 100 THR A O 1
ATOM 793 N N . SER A 1 101 ? 7.462 5.079 -9.934 1.00 95.44 101 SER A N 1
ATOM 794 C CA . SER A 1 101 ? 6.395 4.090 -9.769 1.00 95.44 101 SER A CA 1
ATOM 795 C C . SER A 1 101 ? 6.544 3.287 -8.475 1.00 95.44 101 SER A C 1
ATOM 797 O O . SER A 1 101 ? 5.550 3.038 -7.799 1.00 95.44 101 SER A O 1
ATOM 799 N N . GLU A 1 102 ? 7.765 2.891 -8.114 1.00 95.62 102 GLU A N 1
ATOM 800 C CA . GLU A 1 102 ? 8.045 2.177 -6.864 1.00 95.62 102 GLU A CA 1
ATOM 801 C C . GLU A 1 102 ? 7.713 3.047 -5.649 1.00 95.62 102 GLU A C 1
ATOM 803 O O . GLU A 1 102 ? 7.006 2.595 -4.749 1.00 95.62 102 GLU A O 1
ATOM 808 N N . ILE A 1 103 ? 8.134 4.317 -5.657 1.00 94.38 103 ILE A N 1
ATOM 809 C CA . ILE A 1 103 ? 7.818 5.272 -4.585 1.00 94.38 103 ILE A CA 1
ATOM 810 C C . ILE A 1 103 ? 6.299 5.416 -4.434 1.00 94.38 103 ILE A C 1
ATOM 812 O O . ILE A 1 103 ? 5.767 5.184 -3.349 1.00 94.38 103 ILE A O 1
ATOM 816 N N . GLN A 1 104 ? 5.580 5.689 -5.526 1.00 93.81 104 GLN A N 1
ATOM 817 C CA . GLN A 1 104 ? 4.118 5.822 -5.500 1.00 93.81 104 GLN A CA 1
ATOM 818 C C . GLN A 1 104 ? 3.423 4.554 -4.995 1.00 93.81 104 GLN A C 1
ATOM 820 O O . GLN A 1 104 ? 2.454 4.630 -4.234 1.00 93.81 104 GLN A O 1
ATOM 825 N N . HIS A 1 105 ? 3.918 3.379 -5.389 1.00 93.75 105 HIS A N 1
ATOM 826 C CA . HIS A 1 105 ? 3.370 2.109 -4.933 1.00 93.75 105 HIS A CA 1
ATOM 827 C C . HIS A 1 105 ? 3.589 1.898 -3.430 1.00 93.75 105 HIS A C 1
ATOM 829 O O . HIS A 1 105 ? 2.657 1.490 -2.731 1.00 93.75 105 HIS A O 1
ATOM 835 N N . THR A 1 106 ? 4.779 2.221 -2.914 1.00 93.06 106 THR A N 1
ATOM 836 C CA . THR A 1 106 ? 5.067 2.127 -1.474 1.00 93.06 106 THR A CA 1
ATOM 837 C C . THR A 1 106 ? 4.212 3.089 -0.651 1.00 93.06 106 THR A C 1
ATOM 839 O O . THR A 1 106 ? 3.597 2.660 0.324 1.00 93.06 106 THR A O 1
ATOM 842 N N . GLU A 1 107 ? 4.075 4.347 -1.080 1.00 93.31 107 GLU A N 1
ATOM 843 C CA . GLU A 1 107 ? 3.237 5.347 -0.408 1.00 93.31 107 GLU A CA 1
ATOM 844 C C . GLU A 1 107 ? 1.762 4.935 -0.399 1.00 93.31 107 GLU A C 1
ATOM 846 O O . GLU A 1 107 ? 1.092 4.997 0.633 1.00 93.31 107 GLU A O 1
ATOM 851 N N . THR A 1 108 ? 1.248 4.460 -1.536 1.00 93.75 108 THR A N 1
ATOM 852 C CA . THR A 1 108 ? -0.146 4.008 -1.647 1.00 93.75 108 THR A CA 1
ATOM 853 C C . THR A 1 108 ? -0.399 2.800 -0.750 1.00 93.75 108 THR A C 1
ATOM 855 O O . THR A 1 108 ? -1.369 2.787 0.008 1.00 93.75 108 THR A O 1
ATOM 858 N N . SER A 1 109 ? 0.495 1.810 -0.784 1.00 93.00 109 SER A N 1
ATOM 859 C CA . SER A 1 109 ? 0.379 0.599 0.035 1.00 93.00 109 SER A CA 1
ATOM 860 C C . SER A 1 109 ? 0.424 0.923 1.528 1.00 93.00 109 SER A C 1
ATOM 862 O O . SER A 1 109 ? -0.377 0.398 2.303 1.00 93.00 109 SER A O 1
ATOM 864 N N . GLN A 1 110 ? 1.305 1.841 1.933 1.00 93.56 110 GLN A N 1
ATOM 865 C CA . GLN A 1 110 ? 1.391 2.304 3.314 1.00 93.56 110 GLN A CA 1
ATOM 866 C C . GLN A 1 110 ? 0.116 3.036 3.749 1.00 93.56 110 GLN A C 1
ATOM 868 O O . GLN A 1 110 ? -0.415 2.751 4.822 1.00 93.56 110 GLN A O 1
ATOM 873 N N . ASN A 1 111 ? -0.415 3.934 2.916 1.00 93.56 111 ASN A N 1
ATOM 874 C CA . ASN A 1 111 ? -1.644 4.668 3.221 1.00 93.56 111 ASN A CA 1
ATOM 875 C C . ASN A 1 111 ? -2.852 3.736 3.374 1.00 93.56 111 ASN A C 1
ATOM 877 O O . ASN A 1 111 ? -3.636 3.901 4.309 1.00 93.56 111 ASN A O 1
ATOM 881 N N . VAL A 1 112 ? -2.983 2.727 2.507 1.00 94.50 112 VAL A N 1
ATOM 882 C CA . VAL A 1 112 ? -4.049 1.718 2.611 1.00 94.50 112 VAL A CA 1
ATOM 883 C C . VAL A 1 112 ? -3.918 0.925 3.913 1.00 94.50 112 VAL A C 1
ATOM 885 O O . VAL A 1 112 ? -4.904 0.774 4.636 1.00 94.50 112 VAL A O 1
ATOM 888 N N . ALA A 1 113 ? -2.709 0.476 4.261 1.00 93.88 113 ALA A N 1
ATOM 889 C CA . ALA A 1 113 ? -2.470 -0.236 5.515 1.00 93.88 113 ALA A CA 1
ATOM 890 C C . ALA A 1 113 ? -2.806 0.630 6.744 1.00 93.88 113 ALA A C 1
ATOM 892 O O . ALA A 1 113 ? -3.464 0.159 7.672 1.00 93.88 113 ALA A O 1
ATOM 893 N N . MET A 1 114 ? -2.424 1.912 6.737 1.00 95.00 114 MET A N 1
ATOM 894 C CA . MET A 1 114 ? -2.749 2.851 7.817 1.00 95.00 114 MET A CA 1
ATOM 895 C C . MET A 1 114 ? -4.258 3.093 7.945 1.00 95.00 114 MET A C 1
ATOM 897 O O . MET A 1 114 ? -4.778 3.124 9.060 1.00 95.00 114 MET A O 1
ATOM 901 N N . GLN A 1 115 ? -4.982 3.222 6.830 1.00 95.62 115 GLN A N 1
ATOM 902 C CA . GLN A 1 115 ? -6.441 3.367 6.847 1.00 95.62 115 GLN A CA 1
ATOM 903 C C . GLN A 1 115 ? -7.130 2.123 7.418 1.00 95.62 115 GLN A C 1
ATOM 905 O O . GLN A 1 115 ? -8.022 2.249 8.258 1.00 95.62 115 GLN A O 1
ATOM 910 N N . GLN A 1 116 ? -6.687 0.927 7.022 1.00 95.69 116 GLN A N 1
ATOM 911 C CA . GLN A 1 116 ? -7.210 -0.331 7.562 1.00 95.69 116 GLN A CA 1
ATOM 912 C C . GLN A 1 116 ? -6.964 -0.443 9.071 1.00 95.69 116 GLN A C 1
ATOM 914 O O . GLN A 1 116 ? -7.881 -0.768 9.824 1.00 95.69 116 GLN A O 1
ATOM 919 N N . GLN A 1 117 ? -5.753 -0.112 9.528 1.00 96.06 117 GLN A N 1
ATOM 920 C CA . GLN A 1 117 ? -5.426 -0.088 10.954 1.00 96.06 117 GLN A CA 1
ATOM 921 C C . GLN A 1 117 ? -6.286 0.921 11.720 1.00 96.06 117 GLN A C 1
ATOM 923 O O . GLN A 1 117 ? -6.820 0.588 12.775 1.00 96.06 117 GLN A O 1
ATOM 928 N N . SER A 1 118 ? -6.474 2.128 11.179 1.00 97.06 118 SER A N 1
ATOM 929 C CA . SER A 1 118 ? -7.327 3.148 11.794 1.00 97.06 118 SER A CA 1
ATOM 930 C C . SER A 1 118 ? -8.774 2.677 11.924 1.00 97.06 118 SER A C 1
ATOM 932 O O . SER A 1 118 ? -9.376 2.868 12.978 1.00 97.06 118 SER A O 1
ATOM 934 N N . SER A 1 119 ? -9.326 2.038 10.888 1.00 97.06 119 SER A N 1
ATOM 935 C CA . SER A 1 119 ? -10.676 1.463 10.942 1.00 97.06 119 SER A CA 1
ATOM 936 C C . SER A 1 119 ? -10.775 0.402 12.033 1.00 97.06 119 SER A C 1
ATOM 938 O O . SER A 1 119 ? -11.703 0.425 12.834 1.00 97.06 119 SER A O 1
ATOM 940 N N . HIS A 1 120 ? -9.783 -0.486 12.121 1.00 96.69 120 HIS A N 1
ATOM 941 C CA . HIS A 1 120 ? -9.778 -1.541 13.127 1.00 96.69 120 HIS A CA 1
ATOM 942 C C . HIS A 1 120 ? -9.695 -0.988 14.557 1.00 96.69 120 HIS A C 1
ATOM 944 O O . HIS A 1 120 ? -10.355 -1.497 15.461 1.00 96.69 120 HIS A O 1
ATOM 950 N N . ILE A 1 121 ? -8.923 0.083 14.769 1.00 97.19 121 ILE A N 1
ATOM 951 C CA . ILE A 1 121 ? -8.854 0.778 16.060 1.00 97.19 121 ILE A CA 1
ATOM 952 C C . ILE A 1 121 ? -10.221 1.355 16.440 1.00 97.19 121 ILE A C 1
ATOM 954 O O . ILE A 1 121 ? -10.650 1.175 17.579 1.00 97.19 121 ILE A O 1
ATOM 958 N N . ILE A 1 122 ? -10.912 2.008 15.503 1.00 97.81 122 ILE A N 1
ATOM 959 C CA . ILE A 1 122 ? -12.250 2.573 15.734 1.00 97.81 122 ILE A CA 1
ATOM 960 C C . ILE A 1 122 ? -13.249 1.464 16.086 1.00 97.81 122 ILE A C 1
ATOM 962 O O . ILE A 1 122 ? -13.990 1.580 17.062 1.00 97.81 122 ILE A O 1
ATOM 966 N N . ASP A 1 123 ? -13.224 0.350 15.355 1.00 97.44 123 ASP A N 1
ATOM 967 C CA . ASP A 1 123 ? -14.097 -0.793 15.632 1.00 97.44 123 ASP A CA 1
ATOM 968 C C . ASP A 1 123 ? -13.841 -1.376 17.028 1.00 97.44 123 ASP A C 1
ATOM 970 O O . ASP A 1 123 ? -14.783 -1.637 17.781 1.00 97.44 123 ASP A O 1
ATOM 974 N N . MET A 1 124 ? -12.570 -1.537 17.412 1.00 97.12 124 MET A N 1
ATOM 975 C CA . MET A 1 124 ? -12.202 -1.991 18.755 1.00 97.12 124 MET A CA 1
ATOM 976 C C . MET A 1 124 ? -12.665 -1.010 19.838 1.00 97.12 124 MET A C 1
ATOM 978 O O . MET A 1 124 ? -13.172 -1.443 20.872 1.00 97.12 124 MET A O 1
ATOM 982 N N . GLN A 1 125 ? -12.545 0.300 19.608 1.00 97.56 125 GLN A N 1
ATOM 983 C CA . GLN A 1 125 ? -13.038 1.319 20.539 1.00 97.56 125 GLN A CA 1
ATOM 984 C C . GLN A 1 125 ? -14.552 1.213 20.735 1.00 97.56 125 GLN A C 1
ATOM 986 O O . GLN A 1 125 ? -15.016 1.167 21.873 1.00 97.56 125 GLN A O 1
ATOM 991 N N . HIS A 1 126 ? -15.320 1.074 19.653 1.00 96.00 126 HIS A N 1
ATOM 992 C CA . HIS A 1 126 ? -16.765 0.870 19.747 1.00 96.00 126 HIS A CA 1
ATOM 993 C C . HIS A 1 126 ? -17.133 -0.436 20.455 1.00 96.00 126 HIS A C 1
ATOM 995 O O . HIS A 1 126 ? -18.124 -0.492 21.185 1.00 96.00 126 HIS A O 1
ATOM 1001 N N . GLN A 1 127 ? -16.367 -1.510 20.263 1.00 96.00 127 GLN A N 1
ATOM 1002 C CA . GLN A 1 127 ? -16.591 -2.756 20.996 1.00 96.00 127 GLN A CA 1
ATOM 1003 C C . GLN A 1 127 ? -16.347 -2.584 22.497 1.00 96.00 127 GLN A C 1
ATOM 1005 O O . GLN A 1 127 ? -17.170 -3.043 23.292 1.00 96.00 127 GLN A O 1
ATOM 1010 N N . LEU A 1 128 ? -15.272 -1.893 22.886 1.00 95.81 128 LEU A N 1
ATOM 1011 C CA . LEU A 1 128 ? -14.979 -1.587 24.288 1.00 95.81 128 LEU A CA 1
ATOM 1012 C C . LEU A 1 128 ? -16.077 -0.726 24.915 1.00 95.81 128 LEU A C 1
ATOM 1014 O O . LEU A 1 128 ? -16.603 -1.093 25.963 1.00 95.81 128 LEU A O 1
ATOM 1018 N N . GLU A 1 129 ? -16.493 0.340 24.233 1.00 94.88 129 GLU A N 1
ATOM 1019 C CA . GLU A 1 129 ? -17.585 1.207 24.681 1.00 94.88 129 GLU A CA 1
ATOM 1020 C C . GLU A 1 129 ? -18.889 0.413 24.851 1.00 94.88 129 GLU A C 1
ATOM 1022 O O . GLU A 1 129 ? -19.615 0.567 25.830 1.00 94.88 129 GLU A O 1
ATOM 1027 N N . ASN A 1 130 ? -19.189 -0.502 23.927 1.00 91.19 130 ASN A N 1
ATOM 1028 C CA . ASN A 1 130 ? -20.358 -1.368 24.035 1.00 91.19 130 ASN A CA 1
ATOM 1029 C C . ASN A 1 130 ? -20.278 -2.328 25.227 1.00 91.19 130 ASN A C 1
ATOM 1031 O O . ASN A 1 130 ? -21.302 -2.585 25.864 1.00 91.19 130 ASN A O 1
ATOM 1035 N N . ILE A 1 131 ? -19.098 -2.875 25.525 1.00 90.44 131 ILE A N 1
ATOM 1036 C CA . ILE A 1 131 ? -18.883 -3.747 26.687 1.00 90.44 131 ILE A CA 1
ATOM 1037 C C . ILE A 1 131 ? -19.053 -2.948 27.982 1.00 90.44 131 ILE A C 1
ATOM 1039 O O . ILE A 1 131 ? -19.799 -3.382 28.858 1.00 90.44 131 ILE A O 1
ATOM 1043 N N . GLU A 1 132 ? -18.447 -1.767 28.076 1.00 90.69 132 GLU A N 1
ATOM 1044 C CA . GLU A 1 132 ? -18.564 -0.869 29.229 1.00 90.69 132 GLU A CA 1
ATOM 1045 C C . GLU A 1 132 ? -20.020 -0.423 29.440 1.00 90.69 132 GLU A C 1
ATOM 1047 O O . GLU A 1 132 ? -20.582 -0.555 30.530 1.00 90.69 132 GLU A O 1
ATOM 1052 N N . ASN A 1 133 ? -20.704 -0.027 28.365 1.00 87.25 133 ASN A N 1
ATOM 1053 C CA . ASN A 1 133 ? -22.123 0.306 28.404 1.00 87.25 133 ASN A CA 1
ATOM 1054 C C . ASN A 1 133 ? -22.978 -0.883 28.857 1.00 87.25 133 ASN A C 1
ATOM 1056 O O . ASN A 1 133 ? -23.890 -0.710 29.664 1.00 87.25 133 ASN A O 1
ATOM 1060 N N . ARG A 1 134 ? -22.708 -2.106 28.382 1.00 82.38 134 ARG A N 1
ATOM 1061 C CA . ARG A 1 134 ? -23.411 -3.314 28.854 1.00 82.38 134 ARG A CA 1
ATOM 1062 C C . ARG A 1 134 ? -23.143 -3.585 30.331 1.00 82.38 134 ARG A C 1
ATOM 1064 O O . ARG A 1 134 ? -24.076 -3.956 31.038 1.00 82.38 134 ARG A O 1
ATOM 1071 N N . GLN A 1 135 ? -21.918 -3.357 30.796 1.00 83.06 135 GLN A N 1
ATOM 1072 C CA . GLN A 1 135 ? -21.558 -3.477 32.206 1.00 83.06 135 GLN A CA 1
ATOM 1073 C C . GLN A 1 135 ? -22.302 -2.450 33.077 1.00 83.06 135 GLN A C 1
ATOM 1075 O O . GLN A 1 135 ? -22.621 -2.746 34.225 1.00 83.06 135 GLN A O 1
ATOM 1080 N N . HIS A 1 136 ? -22.613 -1.261 32.552 1.00 79.69 136 HIS A N 1
ATOM 1081 C CA . HIS A 1 136 ? -23.306 -0.206 33.298 1.00 79.69 136 HIS A CA 1
ATOM 1082 C C . HIS A 1 136 ? -24.832 -0.198 33.161 1.00 79.69 136 HIS A C 1
ATOM 1084 O O . HIS A 1 136 ? -25.507 0.294 34.062 1.00 79.69 136 HIS A O 1
ATOM 1090 N N . ARG A 1 137 ? -25.401 -0.757 32.086 1.00 78.31 137 ARG A N 1
ATOM 1091 C CA . ARG A 1 137 ? -26.856 -0.744 31.821 1.00 78.31 137 ARG A CA 1
ATOM 1092 C C . ARG A 1 137 ? -27.701 -1.403 32.911 1.00 78.31 137 ARG A C 1
ATOM 1094 O O . ARG A 1 137 ? -28.850 -1.013 33.084 1.00 78.31 137 ARG A O 1
ATOM 1101 N N . ASN A 1 138 ? -27.136 -2.355 33.649 1.00 77.19 138 ASN A N 1
ATOM 1102 C CA . ASN A 1 138 ? -27.827 -3.033 34.748 1.00 77.19 138 ASN A CA 1
ATOM 1103 C C . ASN A 1 138 ? -27.433 -2.496 36.135 1.00 77.19 138 ASN A C 1
ATOM 1105 O O . ASN A 1 138 ? -27.828 -3.071 37.147 1.00 77.19 138 ASN A O 1
ATOM 1109 N N . ASN A 1 139 ? -26.680 -1.393 36.205 1.00 82.44 139 ASN A N 1
ATOM 1110 C CA . ASN A 1 139 ? -26.300 -0.782 37.473 1.00 82.44 139 ASN A CA 1
ATOM 1111 C C . ASN A 1 139 ? -27.351 0.251 37.889 1.00 82.44 139 ASN A C 1
ATOM 1113 O O . ASN A 1 139 ? -27.452 1.324 37.296 1.00 82.44 139 ASN A O 1
ATOM 1117 N N . ILE A 1 140 ? -28.100 -0.047 38.950 1.00 80.38 140 ILE A N 1
ATOM 1118 C CA . ILE A 1 140 ? -29.021 0.910 39.568 1.00 80.38 140 ILE A CA 1
ATOM 1119 C C . ILE A 1 140 ? -28.262 1.679 40.650 1.00 80.38 140 ILE A C 1
ATOM 1121 O O . ILE A 1 140 ? -27.705 1.084 41.571 1.00 80.38 140 ILE A O 1
ATOM 1125 N N . ARG A 1 141 ? -28.247 3.012 40.545 1.00 83.88 141 ARG A N 1
ATOM 1126 C CA . ARG A 1 141 ? -27.705 3.903 41.579 1.00 83.88 141 ARG A CA 1
ATOM 1127 C C . ARG A 1 141 ? -28.856 4.517 42.359 1.00 83.88 141 ARG A C 1
ATOM 1129 O O . ARG A 1 141 ? -29.708 5.186 41.781 1.00 83.88 141 ARG A O 1
ATOM 1136 N N . VAL A 1 142 ? -28.862 4.295 43.667 1.00 79.50 142 VAL A N 1
ATOM 1137 C CA . VAL A 1 142 ? -29.880 4.817 44.579 1.00 79.50 142 VAL A CA 1
ATOM 1138 C C . VAL A 1 142 ? -29.231 5.894 45.445 1.00 79.50 142 VAL A C 1
ATOM 1140 O O . VAL A 1 142 ? -28.234 5.629 46.111 1.00 79.50 142 VAL A O 1
ATOM 1143 N N . MET A 1 143 ? -29.766 7.115 45.405 1.00 82.44 143 MET A N 1
ATOM 1144 C CA . MET A 1 143 ? -29.256 8.278 46.144 1.00 82.44 143 MET A CA 1
ATOM 1145 C C . MET A 1 143 ? -30.338 8.825 47.083 1.00 82.44 143 MET A C 1
ATOM 1147 O O . MET A 1 143 ? -31.524 8.682 46.799 1.00 82.44 143 MET A O 1
ATOM 1151 N N . GLY A 1 144 ? -29.935 9.482 48.176 1.00 78.94 144 GLY A N 1
ATOM 1152 C CA . GLY A 1 144 ? -30.860 10.200 49.066 1.00 78.94 144 GLY A CA 1
ATOM 1153 C C . GLY A 1 144 ? -31.673 9.324 50.025 1.00 78.94 144 GLY A C 1
ATOM 1154 O O . GLY A 1 144 ? -32.660 9.795 50.581 1.00 78.94 144 GLY A O 1
ATOM 1155 N N . ILE A 1 145 ? -31.273 8.067 50.228 1.00 77.12 145 ILE A N 1
ATOM 1156 C CA . ILE A 1 145 ? -31.903 7.176 51.207 1.00 77.12 145 ILE A CA 1
ATOM 1157 C C . ILE A 1 145 ? -31.051 7.155 52.471 1.00 77.12 145 ILE A C 1
ATOM 1159 O O . ILE A 1 145 ? -29.862 6.836 52.423 1.00 77.12 145 ILE A O 1
ATOM 1163 N N . GLU A 1 146 ? -31.666 7.508 53.599 1.00 75.62 146 GLU A N 1
ATOM 1164 C CA . GLU A 1 146 ? -31.017 7.437 54.901 1.00 75.62 146 GLU A CA 1
ATOM 1165 C C . GLU A 1 146 ? -30.806 5.971 55.283 1.00 75.62 146 GLU A C 1
ATOM 1167 O O . GLU A 1 146 ? -31.740 5.168 55.335 1.00 75.62 146 GLU A O 1
ATOM 1172 N N . TRP A 1 147 ? -29.542 5.604 55.484 1.00 70.50 147 TRP A N 1
ATOM 1173 C CA . TRP A 1 147 ? -29.182 4.216 55.706 1.00 70.50 147 TRP A CA 1
ATOM 1174 C C . TRP A 1 147 ? -29.482 3.786 57.144 1.00 70.50 147 TRP A C 1
ATOM 1176 O O . TRP A 1 147 ? -28.856 4.268 58.091 1.00 70.50 147 TRP A O 1
ATOM 1186 N N . VAL A 1 148 ? -30.357 2.791 57.307 1.00 77.94 148 VAL A N 1
ATOM 1187 C CA . VAL A 1 148 ? -30.587 2.138 58.600 1.00 77.94 148 VAL A CA 1
ATOM 1188 C C . VAL A 1 148 ? -29.658 0.930 58.733 1.00 77.94 148 VAL A C 1
ATOM 1190 O O . VAL A 1 148 ? -29.707 -0.028 57.960 1.00 77.94 148 VAL A O 1
ATOM 1193 N N . LYS A 1 149 ? -28.770 0.960 59.732 1.00 75.19 149 LYS A N 1
ATOM 1194 C CA . LYS A 1 149 ? -27.801 -0.118 59.984 1.00 75.19 149 LYS A CA 1
ATOM 1195 C C . LYS A 1 149 ? -28.525 -1.450 60.236 1.00 75.19 149 LYS A C 1
ATOM 1197 O O . LYS A 1 149 ? -29.299 -1.554 61.178 1.00 75.19 149 LYS A O 1
ATOM 1202 N N . GLY A 1 150 ? -28.229 -2.463 59.417 1.00 75.25 150 GLY A N 1
ATOM 1203 C CA . GLY A 1 150 ? -28.837 -3.800 59.501 1.00 75.25 150 GLY A CA 1
ATOM 1204 C C . GLY A 1 150 ? -29.957 -4.064 58.491 1.00 75.25 150 GLY A C 1
ATOM 1205 O O . GLY A 1 150 ? -30.462 -5.179 58.449 1.00 75.25 150 GLY A O 1
ATOM 1206 N N . GLN A 1 151 ? -30.327 -3.081 57.665 1.00 77.44 151 GLN A N 1
ATOM 1207 C CA . GLN A 1 151 ? -31.238 -3.306 56.546 1.00 77.44 151 GLN A CA 1
ATOM 1208 C C . GLN A 1 151 ? -30.531 -4.102 55.435 1.00 77.44 151 GLN A C 1
ATOM 1210 O O . GLN A 1 151 ? -29.373 -3.831 55.113 1.00 77.44 151 GLN A O 1
ATOM 1215 N N . GLU A 1 152 ? -31.210 -5.098 54.869 1.00 83.62 152 GLU A N 1
ATOM 1216 C CA . GLU A 1 152 ? -30.721 -5.833 53.699 1.00 83.62 152 GLU A CA 1
ATOM 1217 C C . GLU A 1 152 ? -31.033 -5.051 52.418 1.00 83.62 152 GLU A C 1
ATOM 1219 O O . GLU A 1 152 ? -32.110 -4.457 52.290 1.00 83.62 152 GLU A O 1
ATOM 1224 N N . ASP A 1 153 ? -30.094 -5.049 51.467 1.00 83.75 153 ASP A N 1
ATOM 1225 C CA . ASP A 1 153 ? -30.229 -4.307 50.206 1.00 83.75 153 ASP A CA 1
ATOM 1226 C C . ASP A 1 153 ? -31.475 -4.777 49.420 1.00 83.75 153 ASP A C 1
ATOM 1228 O O . ASP A 1 153 ? -32.206 -3.956 48.864 1.00 83.75 153 ASP A O 1
ATOM 1232 N N . ASP A 1 154 ? -31.796 -6.073 49.471 1.00 86.06 154 ASP A N 1
ATOM 1233 C CA . ASP A 1 154 ? -32.972 -6.676 48.826 1.00 86.06 154 ASP A CA 1
ATOM 1234 C C . ASP A 1 154 ? -34.294 -6.075 49.318 1.00 86.06 154 ASP A C 1
ATOM 1236 O O . ASP A 1 154 ? -35.209 -5.822 48.531 1.00 86.06 154 ASP A O 1
ATOM 1240 N N . ALA A 1 155 ? -34.406 -5.801 50.621 1.00 85.31 155 ALA A N 1
ATOM 1241 C CA . ALA A 1 155 ? -35.607 -5.206 51.200 1.00 85.31 155 ALA A CA 1
ATOM 1242 C C . ALA A 1 155 ? -35.814 -3.770 50.697 1.00 85.31 155 ALA A C 1
ATOM 1244 O O . ALA A 1 155 ? -36.948 -3.354 50.448 1.00 85.31 155 ALA A O 1
ATOM 1245 N N . LEU A 1 156 ? -34.720 -3.026 50.512 1.00 84.94 156 LEU A N 1
ATOM 1246 C CA . LEU A 1 156 ? -34.755 -1.676 49.961 1.00 84.94 156 LEU A CA 1
ATOM 1247 C C . LEU A 1 156 ? -35.158 -1.682 48.481 1.00 84.94 156 LEU A C 1
ATOM 1249 O O . LEU A 1 156 ? -36.027 -0.909 48.079 1.00 84.94 156 LEU A O 1
ATOM 1253 N N . PHE A 1 157 ? -34.577 -2.571 47.673 1.00 87.00 157 PHE A N 1
ATOM 1254 C CA . PHE A 1 157 ? -34.950 -2.685 46.262 1.00 87.00 157 PHE A CA 1
ATOM 1255 C C . PHE A 1 157 ? -36.401 -3.138 46.086 1.00 87.00 157 PHE A C 1
ATOM 1257 O O . PHE A 1 157 ? -37.112 -2.577 45.255 1.00 87.00 157 PHE A O 1
ATOM 1264 N N . ASN A 1 158 ? -36.881 -4.083 46.898 1.00 89.44 158 ASN A N 1
ATOM 1265 C CA . ASN A 1 158 ? -38.289 -4.478 46.885 1.00 89.44 158 ASN A CA 1
ATOM 1266 C C . ASN A 1 158 ? -39.220 -3.307 47.221 1.00 89.44 158 ASN A C 1
ATOM 1268 O O . ASN A 1 158 ? -40.242 -3.146 46.558 1.00 89.44 158 ASN A O 1
ATOM 1272 N N . LEU A 1 159 ? -38.846 -2.453 48.181 1.00 86.94 159 LEU A N 1
ATOM 1273 C CA . LEU A 1 159 ? -39.604 -1.243 48.503 1.00 86.94 159 LEU A CA 1
ATOM 1274 C C . LEU A 1 159 ? -39.680 -0.283 47.303 1.00 86.94 159 LEU A C 1
ATOM 1276 O O . LEU A 1 159 ? -40.768 0.177 46.964 1.00 86.94 159 LEU A O 1
ATOM 1280 N N . ILE A 1 160 ? -38.550 -0.019 46.635 1.00 85.06 160 ILE A N 1
ATOM 1281 C CA . ILE A 1 160 ? -38.484 0.871 45.459 1.00 85.06 160 ILE A CA 1
ATOM 1282 C C . ILE A 1 160 ? -39.306 0.311 44.287 1.00 85.06 160 ILE A C 1
ATOM 1284 O O . ILE A 1 160 ? -39.972 1.063 43.580 1.00 85.06 160 ILE A O 1
ATOM 1288 N N . LEU A 1 161 ? -39.285 -1.009 44.088 1.00 86.88 161 LEU A N 1
ATOM 1289 C CA . LEU A 1 161 ? -39.998 -1.694 43.005 1.00 86.88 161 LEU A CA 1
ATOM 1290 C C . LEU A 1 161 ? -41.480 -1.978 43.319 1.00 86.88 161 LEU A C 1
ATOM 1292 O O . LEU A 1 161 ? -42.185 -2.534 42.475 1.00 86.88 161 LEU A O 1
ATOM 1296 N N . GLY A 1 162 ? -41.967 -1.636 44.518 1.00 90.00 162 GLY A N 1
ATOM 1297 C CA . GLY A 1 162 ? -43.341 -1.927 44.945 1.00 90.00 162 GLY A CA 1
ATOM 1298 C C . GLY A 1 162 ? -43.626 -3.426 45.113 1.00 90.00 162 GLY A C 1
ATOM 1299 O O . GLY A 1 162 ? -44.747 -3.889 44.906 1.00 90.00 162 GLY A O 1
ATOM 1300 N N . HIS A 1 163 ? -42.603 -4.210 45.437 1.00 92.88 163 HIS A N 1
ATOM 1301 C CA . HIS A 1 163 ? -42.692 -5.641 45.696 1.00 92.88 163 HIS A CA 1
ATOM 1302 C C . HIS A 1 163 ? -42.744 -5.938 47.202 1.00 92.88 163 HIS A C 1
ATOM 1304 O O . HIS A 1 163 ? -42.275 -5.138 48.013 1.00 92.88 163 HIS A O 1
ATOM 1310 N N . PRO A 1 164 ? -43.307 -7.092 47.611 1.00 92.06 164 PRO A N 1
ATOM 1311 C CA . PRO A 1 164 ? -43.228 -7.517 49.002 1.00 92.06 164 PRO A CA 1
ATOM 1312 C C . PRO A 1 164 ? -41.761 -7.726 49.399 1.00 92.06 164 PRO A C 1
ATOM 1314 O O . PRO A 1 164 ? -40.978 -8.271 48.623 1.00 92.06 164 PRO A O 1
ATOM 1317 N N . SER A 1 165 ? -41.399 -7.332 50.622 1.00 87.38 165 SER A N 1
ATOM 1318 C CA . SER A 1 165 ? -40.017 -7.372 51.130 1.00 87.38 165 SER A CA 1
ATOM 1319 C C . SER A 1 165 ? -39.390 -8.771 51.161 1.00 87.38 165 SER A C 1
ATOM 1321 O O . SER A 1 165 ? -38.173 -8.885 51.229 1.00 87.38 165 SER A O 1
ATOM 1323 N N . SER A 1 166 ? -40.206 -9.826 51.094 1.00 88.88 166 SER A N 1
ATOM 1324 C CA . SER A 1 166 ? -39.778 -11.227 51.061 1.00 88.88 166 SER A CA 1
ATOM 1325 C C . SER A 1 166 ? -39.475 -11.764 49.660 1.00 88.88 166 SER A C 1
ATOM 1327 O O . SER A 1 166 ? -39.071 -12.921 49.530 1.00 88.88 166 SER A O 1
ATOM 1329 N N . LYS A 1 167 ? -39.703 -10.981 48.596 1.00 91.81 167 LYS A N 1
ATOM 1330 C CA . LYS A 1 167 ? -39.446 -11.436 47.227 1.00 91.81 167 LYS A CA 1
ATOM 1331 C C . LYS A 1 167 ? -37.931 -11.462 46.976 1.00 91.81 167 LYS A C 1
ATOM 1333 O O . LYS A 1 167 ? -37.295 -10.419 47.096 1.00 91.81 167 LYS A O 1
ATOM 1338 N N . PRO A 1 168 ? -37.339 -12.604 46.594 1.00 88.00 168 PRO A N 1
ATOM 1339 C CA . PRO A 1 168 ? -35.912 -12.654 46.304 1.00 88.00 168 PRO A CA 1
ATOM 1340 C C . PRO A 1 168 ? -35.600 -11.825 45.051 1.00 88.00 168 PRO A C 1
ATOM 1342 O O . PRO A 1 168 ? -36.261 -11.979 44.018 1.00 88.00 168 PRO A O 1
ATOM 1345 N N . ILE A 1 169 ? -34.589 -10.962 45.143 1.00 88.12 169 ILE A N 1
ATOM 1346 C CA . ILE A 1 169 ? -34.035 -10.214 44.012 1.00 88.12 169 ILE A CA 1
ATOM 1347 C C . ILE A 1 169 ? -32.629 -10.756 43.758 1.00 88.12 169 ILE A C 1
ATOM 1349 O O . ILE A 1 169 ? -31.809 -10.835 44.663 1.00 88.12 169 ILE A O 1
ATOM 1353 N N . ALA A 1 170 ? -32.339 -11.150 42.518 1.00 87.62 170 ALA A N 1
ATOM 1354 C CA . ALA A 1 170 ? -31.003 -11.599 42.145 1.00 87.62 170 ALA A CA 1
ATOM 1355 C C . ALA A 1 170 ? -30.088 -10.383 41.934 1.00 87.62 170 ALA A C 1
ATOM 1357 O O . ALA A 1 170 ? -30.043 -9.815 40.842 1.00 87.62 170 ALA A O 1
ATOM 1358 N N . ILE A 1 171 ? -29.381 -9.975 42.987 1.00 86.69 171 ILE A N 1
ATOM 1359 C CA . ILE A 1 171 ? -28.348 -8.938 42.927 1.00 86.69 171 ILE A CA 1
ATOM 1360 C C . ILE A 1 171 ? -26.988 -9.627 42.797 1.00 86.69 171 ILE A C 1
ATOM 1362 O O . ILE A 1 171 ? -26.565 -10.340 43.700 1.00 86.69 171 ILE A O 1
ATOM 1366 N N . ASP A 1 172 ? -26.296 -9.420 41.674 1.00 84.56 172 ASP A N 1
ATOM 1367 C CA . ASP A 1 172 ? -24.965 -10.011 41.456 1.00 84.56 172 ASP A CA 1
ATOM 1368 C C . ASP A 1 172 ? -23.910 -9.360 42.365 1.00 84.56 172 ASP A C 1
ATOM 1370 O O . ASP A 1 172 ? -23.086 -10.032 42.984 1.00 84.56 172 ASP A O 1
ATOM 1374 N N . ARG A 1 173 ? -23.941 -8.023 42.471 1.00 83.62 173 ARG A N 1
ATOM 1375 C CA . ARG A 1 173 ? -23.023 -7.238 43.307 1.00 83.62 173 ARG A CA 1
ATOM 1376 C C . ARG A 1 173 ? -23.721 -5.994 43.840 1.00 83.62 173 ARG A C 1
ATOM 1378 O O . ARG A 1 173 ? -24.256 -5.213 43.056 1.00 83.62 173 ARG A O 1
ATOM 1385 N N . SER A 1 174 ? -23.642 -5.760 45.147 1.00 84.81 174 SER A N 1
ATOM 1386 C CA . SER A 1 174 ? -23.963 -4.466 45.753 1.00 84.81 174 SER A CA 1
ATOM 1387 C C . SER A 1 174 ? -22.691 -3.832 46.314 1.00 84.81 174 SER A C 1
ATOM 1389 O O . SER A 1 174 ? -21.825 -4.499 46.880 1.00 84.81 174 SER A O 1
ATOM 1391 N N . HIS A 1 175 ? -22.535 -2.531 46.092 1.00 82.00 175 HIS A N 1
ATOM 1392 C CA . HIS A 1 175 ? -21.463 -1.744 46.687 1.00 82.00 175 HIS A CA 1
ATOM 1393 C C . HIS A 1 175 ? -22.047 -0.431 47.177 1.00 82.00 175 HIS A C 1
ATOM 1395 O O . HIS A 1 175 ? -23.012 0.090 46.618 1.00 82.00 175 HIS A O 1
ATOM 1401 N N . ARG A 1 176 ? -21.461 0.084 48.252 1.00 78.25 176 ARG A N 1
ATOM 1402 C CA . ARG A 1 176 ? -21.886 1.331 48.873 1.00 78.25 176 ARG A CA 1
ATOM 1403 C C . ARG A 1 176 ? -20.764 2.322 48.711 1.00 78.25 176 ARG A C 1
ATOM 1405 O O . ARG A 1 176 ? -19.662 2.085 49.202 1.00 78.25 176 ARG A O 1
ATOM 1412 N N . ASP A 1 177 ? -21.056 3.391 47.991 1.00 77.62 177 ASP A N 1
ATOM 1413 C CA . ASP A 1 177 ? -20.112 4.478 47.845 1.00 77.62 177 ASP A CA 1
ATOM 1414 C C . ASP A 1 177 ? -20.300 5.446 49.017 1.00 77.62 177 ASP A C 1
ATOM 1416 O O . ASP A 1 177 ? -21.349 6.072 49.164 1.00 77.62 177 ASP A O 1
ATOM 1420 N N . PHE A 1 178 ? -19.303 5.504 49.902 1.00 70.38 178 PHE A N 1
ATOM 1421 C CA . PHE A 1 178 ? -19.288 6.410 51.054 1.00 70.38 178 PHE A CA 1
ATOM 1422 C C . PHE A 1 178 ? -18.642 7.753 50.718 1.00 70.38 178 PHE A C 1
ATOM 1424 O O . PHE A 1 178 ? -18.335 8.521 51.634 1.00 70.38 178 PHE A O 1
ATOM 1431 N N . HIS A 1 179 ? -18.407 8.052 49.436 1.00 66.56 179 HIS A N 1
ATOM 1432 C CA . HIS A 1 179 ? -17.981 9.384 49.044 1.00 66.56 179 HIS A CA 1
ATOM 1433 C C . HIS A 1 179 ? -19.018 10.410 49.512 1.00 66.56 179 HIS A C 1
ATOM 1435 O O . HIS A 1 179 ? -20.120 10.520 48.980 1.00 66.56 179 HIS A O 1
ATOM 1441 N N . LEU A 1 180 ? -18.638 11.136 50.567 1.00 57.00 180 LEU A N 1
ATOM 1442 C CA . LEU A 1 180 ? -19.326 12.303 51.093 1.00 57.00 180 LEU A CA 1
ATOM 1443 C C . LEU A 1 180 ? -19.623 13.223 49.911 1.00 57.00 180 LEU A C 1
ATOM 1445 O O . LEU A 1 180 ? -18.706 13.826 49.349 1.00 57.00 180 LEU A O 1
ATOM 1449 N N . TYR A 1 181 ? -20.894 13.314 49.522 1.00 59.06 181 TYR A N 1
ATOM 1450 C CA . TYR A 1 181 ? -21.329 14.391 48.648 1.00 59.06 181 TYR A CA 1
ATOM 1451 C C . TYR A 1 181 ? -20.838 15.704 49.270 1.00 59.06 181 TYR A C 1
ATOM 1453 O O . TYR A 1 181 ? -20.958 15.866 50.492 1.00 59.06 181 TYR A O 1
ATOM 1461 N N . PRO A 1 182 ? -20.255 16.628 48.481 1.00 62.62 182 PRO A N 1
ATOM 1462 C CA . PRO A 1 182 ? -19.940 17.947 49.001 1.00 62.62 182 PRO A CA 1
ATOM 1463 C C . PRO A 1 182 ? -21.214 18.509 49.644 1.00 62.62 182 PRO A C 1
ATOM 1465 O O . PRO A 1 182 ? -22.297 18.321 49.075 1.00 62.62 182 PRO A O 1
ATOM 1468 N N . PRO A 1 183 ? -21.121 19.121 50.839 1.00 58.94 183 PRO A N 1
ATOM 1469 C CA . PRO A 1 183 ? -22.292 19.628 51.534 1.00 58.94 183 PRO A CA 1
ATOM 1470 C C . PRO A 1 183 ? -23.071 20.513 50.567 1.00 58.94 183 PRO A C 1
ATOM 1472 O O . PRO A 1 183 ? -22.499 21.433 49.978 1.00 58.94 183 PRO A O 1
ATOM 1475 N N . LEU A 1 184 ? -24.351 20.186 50.364 1.00 61.44 184 LEU A N 1
ATOM 1476 C CA . LEU A 1 184 ? -25.261 21.021 49.592 1.00 61.44 184 LEU A CA 1
ATOM 1477 C C . LEU A 1 184 ? -25.187 22.414 50.214 1.00 61.44 184 LEU A C 1
ATOM 1479 O O . LEU A 1 184 ? -25.572 22.598 51.370 1.00 61.44 184 LEU A O 1
ATOM 1483 N N . LEU A 1 185 ? -24.602 23.365 49.482 1.00 65.31 185 LEU A N 1
ATOM 1484 C CA . LEU A 1 185 ? -24.567 24.749 49.927 1.00 65.31 185 LEU A CA 1
ATOM 1485 C C . LEU A 1 185 ? -26.017 25.179 50.174 1.00 65.31 185 LEU A C 1
ATOM 1487 O O . LEU A 1 185 ? -26.885 24.832 49.365 1.00 65.31 185 LEU A O 1
ATOM 1491 N N . PRO A 1 186 ? -26.303 25.871 51.290 1.00 64.00 186 PRO A N 1
ATOM 1492 C CA . PRO A 1 186 ? -27.659 26.295 51.590 1.00 64.00 186 PRO A CA 1
ATOM 1493 C C . PRO A 1 186 ? -28.186 27.098 50.402 1.00 64.00 186 PRO A C 1
ATOM 1495 O O . PRO A 1 186 ? -27.522 28.027 49.937 1.00 64.00 186 PRO A O 1
ATOM 1498 N N . PHE A 1 187 ? -29.353 26.695 49.893 1.00 63.25 187 PHE A N 1
ATOM 1499 C CA . PHE A 1 187 ? -30.089 27.453 48.891 1.00 63.25 187 PHE A CA 1
ATOM 1500 C C . PHE A 1 187 ? -30.206 28.896 49.394 1.00 63.25 187 PHE A C 1
ATOM 1502 O O . PHE A 1 187 ? -30.816 29.140 50.433 1.00 63.25 187 PHE A O 1
ATOM 1509 N N . GLN A 1 188 ? -29.575 29.842 48.696 1.00 58.91 188 GLN A N 1
ATOM 1510 C CA . GLN A 1 188 ? -29.858 31.254 48.916 1.00 58.91 188 GLN A CA 1
ATOM 1511 C C . GLN A 1 188 ? -31.277 31.492 48.404 1.00 58.91 188 GLN A C 1
ATOM 1513 O O . GLN A 1 188 ? -31.526 31.390 47.203 1.00 58.91 188 GLN A O 1
ATOM 1518 N N . GLU A 1 189 ? -32.208 31.732 49.326 1.00 62.34 189 GLU A N 1
ATOM 1519 C CA . GLU A 1 189 ? -33.528 32.263 48.997 1.00 62.34 189 GLU A CA 1
ATOM 1520 C C . GLU A 1 189 ? -33.329 33.584 48.235 1.00 62.34 189 GLU A C 1
ATOM 1522 O O . GLU A 1 189 ? -32.638 34.485 48.720 1.00 62.34 189 GLU A O 1
ATOM 1527 N N . ILE A 1 190 ? -33.864 33.643 47.011 1.00 62.38 190 ILE A N 1
ATOM 1528 C CA . ILE A 1 190 ? -33.973 34.862 46.194 1.00 62.38 190 ILE A CA 1
ATOM 1529 C C . ILE A 1 190 ? -35.265 35.574 46.578 1.00 62.38 190 ILE A C 1
ATOM 1531 O O . ILE A 1 190 ? -36.300 34.872 46.658 1.00 62.38 190 ILE A O 1
#

Secondary structure (DSSP, 8-state):
-PPPPPP------------------------------------------------HHHHHHTSPPHHHHHHHHHHHHHHHHHHHHHHHHHHHHHHHHHHHHHHHHHHHHHHHHHHHHHHHHHHHHHHHHHHHHHHHHT-----SPPPPTT--HHHHHHHHTT--TTS----S--------PPP-------

pLDDT: mean 76.56, std 19.06, range [37.25, 98.0]

Radius of gyration: 49.62 Å; Cα contacts (8 Å, |Δi|>4): 19; chains: 1; bounding box: 83×62×141 Å

Sequence (190 aa):
MKPNYLDPTILDPQLYVDPSHSPVELDLDNRSSTLLGSSASRSSGDVQSTNTLPDWYSLFASLPKLEDFNNLIDEVKQTLQTELFDLRQSLTSLKTRVQTSEIQHTETSQNVAMQQQSSHIIDMQHQLENIENRQHRNNIRVMGIEWVKGQEDDALFNLILGHPSSKPIAIDRSHRDFHLYPPLLPFQEI